Protein 4PDY (pdb70)

Nearest PDB structures (foldseek):
  4pdy-assembly1_A  TM=1.003E+00  e=3.390E-55  Alicyclobacillus acidocaldarius subsp. acidocaldarius DSM 446
  2q83-assembly1_A  TM=7.980E-01  e=4.308E-14  Bacillus subtilis
  2q83-assembly2_B  TM=8.004E-01  e=3.042E-14  Bacillus subtilis
  3i0q-assembly1_A  TM=6.925E-01  e=1.887E-09  Legionella pneumophila serogroup 1
  3i0o-assembly1_A  TM=6.749E-01  e=1.039E-09  Legionella pneumophila serogroup 1

CATH classification: 3.30.200.20 (+1 more: 3.90.1200.10)

Structure (mmCIF, N/CA/C/O backbone):
data_4PDY
#
_entry.id   4PDY
#
_cell.length_a   37.522
_cell.length_b   51.955
_cell.length_c   145.851
_cell.angle_alpha   90.000
_cell.angle_beta   90.000
_cell.angle_gamma   90.000
#
_symmetry.space_group_name_H-M   'P 21 21 21'
#
loop_
_entity.id
_entity.type
_entity.pdbx_description
1 polymer 'Aminoglycoside phosphotransferase'
2 non-polymer HISTIDINE
3 non-polymer 'THIOCYANATE ION'
4 water water
#
loop_
_atom_site.group_PDB
_atom_site.id
_atom_site.type_symbol
_atom_site.label_atom_id
_atom_site.label_alt_id
_atom_site.label_comp_id
_atom_site.label_asym_id
_atom_site.label_entity_id
_atom_site.label_seq_id
_atom_site.pdbx_PDB_ins_code
_atom_site.Cartn_x
_atom_site.Cartn_y
_atom_site.Cartn_z
_atom_site.occupancy
_atom_site.B_iso_or_equiv
_atom_site.auth_seq_id
_atom_site.auth_comp_id
_atom_site.auth_asym_id
_atom_site.auth_atom_id
_atom_site.pdbx_PDB_model_num
ATOM 1 N N . ARG A 1 13 ? -18.136 12.396 -3.997 1.00 46.61 13 ARG A N 1
ATOM 2 C CA . ARG A 1 13 ? -17.546 12.041 -2.674 1.00 40.26 13 ARG A CA 1
ATOM 3 C C . ARG A 1 13 ? -16.259 11.228 -2.865 1.00 34.25 13 ARG A C 1
ATOM 4 O O . ARG A 1 13 ? -16.284 10.121 -3.425 1.00 37.89 13 ARG A O 1
ATOM 6 N N . LEU A 1 14 ? -15.138 11.797 -2.426 1.00 31.38 14 LEU A N 1
ATOM 7 C CA . LEU A 1 14 ? -13.824 11.138 -2.502 1.00 37.70 14 LEU A CA 1
ATOM 8 C C . LEU A 1 14 ? -13.263 10.751 -1.123 1.00 36.83 14 LEU A C 1
ATOM 9 O O . LEU A 1 14 ? -12.282 9.997 -1.040 1.00 32.70 14 LEU A O 1
ATOM 14 N N . GLY A 1 15 ? -13.864 11.277 -0.051 1.00 34.35 15 GLY A N 1
ATOM 15 C CA . GLY A 1 15 ? -13.455 10.932 1.311 1.00 30.42 15 GLY A CA 1
ATOM 16 C C . GLY A 1 15 ? -11.993 11.221 1.582 1.00 29.90 15 GLY A C 1
ATOM 17 O O . GLY A 1 15 ? -11.493 12.297 1.246 1.00 29.17 15 GLY A O 1
ATOM 18 N N . SER A 1 16 ? -11.300 10.249 2.165 1.00 32.84 16 SER A N 1
ATOM 19 C CA . SER A 1 16 ? -9.881 10.392 2.496 1.00 37.06 16 SER A CA 1
ATOM 20 C C . SER A 1 16 ? -8.955 10.397 1.255 1.00 35.51 16 SER A C 1
ATOM 21 O O . SER A 1 16 ? -7.752 10.630 1.397 1.00 32.99 16 SER A O 1
ATOM 24 N N . ARG A 1 17 ? -9.514 10.142 0.059 1.00 31.97 17 ARG A N 1
ATOM 25 C CA . ARG A 1 17 ? -8.787 10.294 -1.224 1.00 32.28 17 ARG A CA 1
ATOM 26 C C . ARG A 1 17 ? -9.035 11.660 -1.886 1.00 36.11 17 ARG A C 1
ATOM 27 O O . ARG A 1 17 ? -8.944 11.778 -3.123 1.00 33.91 17 ARG A O 1
ATOM 35 N N . SER A 1 18 ? -9.344 12.667 -1.062 1.00 37.05 18 SER A N 1
ATOM 36 C CA . SER A 1 18 ? -9.477 14.055 -1.495 1.00 37.37 18 SER A CA 1
ATOM 37 C C . SER A 1 18 ? -8.117 14.730 -1.497 1.00 44.04 18 SER A C 1
ATOM 38 O O . SER A 1 18 ? -7.414 14.755 -0.483 1.00 51.30 18 SER A O 1
ATOM 41 N N . GLN A 1 19 ? -7.767 15.294 -2.642 1.00 43.19 19 GLN A N 1
ATOM 42 C CA . GLN A 1 19 ? -6.538 16.072 -2.785 1.00 48.40 19 GLN A CA 1
ATOM 43 C C . GLN A 1 19 ? -6.535 17.367 -1.955 1.00 39.51 19 GLN A C 1
ATOM 44 O O . GLN A 1 19 ? -7.586 17.905 -1.611 1.00 33.64 19 GLN A O 1
ATOM 50 N N . ALA A 1 20 ? -5.329 17.837 -1.633 1.00 41.09 20 ALA A N 1
ATOM 51 C CA . ALA A 1 20 ? -5.124 19.105 -0.948 1.00 35.61 20 ALA A CA 1
ATOM 52 C C . ALA A 1 20 ? -5.814 20.209 -1.743 1.00 27.67 20 ALA A C 1
ATOM 53 O O . ALA A 1 20 ? -5.614 20.325 -2.937 1.00 32.59 20 ALA A O 1
ATOM 55 N N . PRO A 1 21 ? -6.668 20.995 -1.089 1.00 23.21 21 PRO A N 1
ATOM 56 C CA . PRO A 1 21 ? -7.291 22.086 -1.840 1.00 23.06 21 PRO A CA 1
ATOM 57 C C . PRO A 1 21 ? -6.251 23.151 -2.300 1.00 19.62 21 PRO A C 1
ATOM 58 O O . PRO A 1 21 ? -5.360 23.513 -1.547 1.00 19.63 21 PRO A O 1
ATOM 62 N N . LEU A 1 22 ? -6.328 23.600 -3.548 1.00 20.18 22 LEU A N 1
ATOM 63 C CA . LEU A 1 22 ? -5.459 24.679 -4.006 1.00 20.08 22 LEU A CA 1
ATOM 64 C C . LEU A 1 22 ? -5.762 25.932 -3.199 1.00 16.99 22 LEU A C 1
ATOM 65 O O . LEU A 1 22 ? -6.913 26.185 -2.812 1.00 19.45 22 LEU A O 1
ATOM 70 N N . ILE A 1 23 ? -4.727 26.705 -2.926 1.00 14.87 23 ILE A N 1
ATOM 71 C CA . ILE A 1 23 ? -4.905 28.005 -2.305 1.00 15.28 23 ILE A CA 1
ATOM 72 C C . ILE A 1 23 ? -5.749 28.878 -3.244 1.00 14.42 23 ILE A C 1
ATOM 73 O O . ILE A 1 23 ? -5.517 28.871 -4.455 1.00 15.38 23 ILE A O 1
ATOM 78 N N . PRO A 1 24 ? -6.707 29.648 -2.703 1.00 14.85 24 PRO A N 1
ATOM 79 C CA . PRO A 1 24 ? -7.483 30.505 -3.599 1.00 14.59 24 PRO A CA 1
ATOM 80 C C . PRO A 1 24 ? -6.592 31.504 -4.351 1.00 13.68 24 PRO A C 1
ATOM 81 O O . PRO A 1 24 ? -5.668 32.059 -3.780 1.00 13.40 24 PRO A O 1
ATOM 85 N N . GLN A 1 25 ? -6.875 31.726 -5.631 1.00 14.22 25 GLN A N 1
ATOM 86 C CA . GLN A 1 25 ? -6.115 32.688 -6.428 1.00 13.09 25 GLN A CA 1
ATOM 87 C C . GLN A 1 25 ? -6.076 34.061 -5.800 1.00 11.79 25 GLN A C 1
ATOM 88 O O . GLN A 1 25 ? -5.072 34.767 -5.916 1.00 11.95 25 GLN A O 1
ATOM 94 N N . ALA A 1 26 ? -7.151 34.472 -5.125 1.00 13.05 26 ALA A N 1
ATOM 95 C CA . ALA A 1 26 ? -7.170 35.810 -4.532 1.00 13.15 26 ALA A CA 1
ATOM 96 C C . ALA A 1 26 ? -6.040 35.976 -3.502 1.00 11.74 26 ALA A C 1
ATOM 97 O O . ALA A 1 26 ? -5.529 37.072 -3.318 1.00 12.00 26 ALA A O 1
ATOM 99 N N . VAL A 1 27 ? -5.670 34.886 -2.841 1.00 9.93 27 VAL A N 1
ATOM 100 C CA . VAL A 1 27 ? -4.573 34.955 -1.861 1.00 10.57 27 VAL A CA 1
ATOM 101 C C . VAL A 1 27 ? -3.248 35.181 -2.606 1.00 10.70 27 VAL A C 1
ATOM 102 O O . VAL A 1 27 ? -2.440 36.037 -2.240 1.00 10.26 27 VAL A O 1
ATOM 106 N N . VAL A 1 28 ? -3.026 34.413 -3.680 1.00 10.24 28 VAL A N 1
ATOM 107 C CA . VAL A 1 28 ? -1.800 34.524 -4.450 1.00 10.34 28 VAL A CA 1
ATOM 108 C C . VAL A 1 28 ? -1.628 35.959 -4.954 1.00 10.25 28 VAL A C 1
ATOM 109 O O . VAL A 1 28 ? -0.528 36.530 -4.928 1.00 10.86 28 VAL A O 1
ATOM 113 N N . SER A 1 29 ? -2.739 36.544 -5.419 1.00 9.71 29 SER A N 1
ATOM 114 C CA . SER A 1 29 ? -2.718 37.878 -5.980 1.00 11.24 29 SER A CA 1
ATOM 115 C C . SER A 1 29 ? -2.467 39.038 -5.015 1.00 11.21 29 SER A C 1
ATOM 116 O O . SER A 1 29 ? -2.281 40.168 -5.430 1.00 11.38 29 SER A O 1
ATOM 119 N N . LYS A 1 30 ? -2.427 38.747 -3.708 1.00 10.52 30 LYS A N 1
ATOM 120 C CA . LYS A 1 30 ? -2.019 39.767 -2.735 1.00 11.60 30 LYS A CA 1
ATOM 121 C C . LYS A 1 30 ? -0.511 39.994 -2.735 1.00 8.70 30 LYS A C 1
ATOM 122 O O . LYS A 1 30 ? -0.050 41.037 -2.288 1.00 10.88 30 LYS A O 1
ATOM 128 N N . TYR A 1 31 ? 0.246 39.036 -3.270 1.00 9.05 31 TYR A N 1
ATOM 129 C CA . TYR A 1 31 ? 1.693 39.149 -3.349 1.00 9.86 31 TYR A CA 1
ATOM 130 C C . TYR A 1 31 ? 2.079 39.785 -4.687 1.00 9.81 31 TYR A C 1
ATOM 131 O O . TYR A 1 31 ? 1.229 39.968 -5.577 1.00 11.29 31 TYR A O 1
ATOM 140 N N . ASP A 1 32 ? 3.355 40.124 -4.818 1.00 10.21 32 ASP A N 1
ATOM 141 C CA . ASP A 1 32 ? 3.903 40.634 -6.080 1.00 10.36 32 ASP A CA 1
ATOM 142 C C . ASP A 1 32 ? 4.892 39.670 -6.757 1.00 10.58 32 ASP A C 1
ATOM 143 O O . ASP A 1 32 ? 5.958 40.063 -7.239 1.00 15.82 32 ASP A O 1
ATOM 148 N N . LEU A 1 33 ? 4.528 38.410 -6.840 1.00 11.43 33 LEU A N 1
ATOM 149 C CA . LEU A 1 33 ? 5.463 37.373 -7.248 1.00 11.08 33 LEU A CA 1
ATOM 150 C C . LEU A 1 33 ? 5.290 36.862 -8.685 1.00 11.28 33 LEU A C 1
ATOM 151 O O . LEU A 1 33 ? 6.043 35.988 -9.136 1.00 11.64 33 LEU A O 1
ATOM 156 N N . ALA A 1 34 ? 4.280 37.368 -9.372 1.00 11.69 34 ALA A N 1
ATOM 157 C CA . ALA A 1 34 ? 4.087 37.035 -10.781 1.00 11.24 34 ALA A CA 1
ATOM 158 C C . ALA A 1 34 ? 4.056 35.529 -11.006 1.00 11.06 34 ALA A C 1
ATOM 159 O O . ALA A 1 34 ? 4.745 34.977 -11.869 1.00 13.22 34 ALA A O 1
ATOM 161 N N . ILE A 1 35 ? 3.232 34.857 -10.218 1.00 10.42 35 ILE A N 1
ATOM 162 C CA . ILE A 1 35 ? 3.167 33.404 -10.227 1.00 10.49 35 ILE A CA 1
ATOM 163 C C . ILE A 1 35 ? 2.449 32.892 -11.479 1.00 12.90 35 ILE A C 1
ATOM 164 O O . ILE A 1 35 ? 1.401 33.401 -11.827 1.00 14.24 35 ILE A O 1
ATOM 169 N N . GLN A 1 36 ? 3.060 31.885 -12.110 1.00 12.64 36 GLN A N 1
ATOM 170 C CA . GLN A 1 36 ? 2.568 31.236 -13.329 1.00 14.51 36 GLN A CA 1
ATOM 171 C C . GLN A 1 36 ? 2.011 29.827 -13.059 1.00 14.79 36 GLN A C 1
ATOM 172 O O . GLN A 1 36 ? 1.085 29.395 -13.743 1.00 16.94 36 GLN A O 1
ATOM 178 N N . GLN A 1 37 ? 2.603 29.096 -12.111 1.00 14.92 37 GLN A N 1
ATOM 179 C CA . GLN A 1 37 ? 2.258 27.695 -11.851 1.00 14.50 37 GLN A CA 1
ATOM 180 C C . GLN A 1 37 ? 2.173 27.465 -10.325 1.00 12.73 37 GLN A C 1
ATOM 181 O O . GLN A 1 37 ? 2.985 27.992 -9.570 1.00 13.66 37 GLN A O 1
ATOM 187 N N . ARG A 1 38 ? 1.222 26.635 -9.908 1.00 14.50 38 ARG A N 1
ATOM 188 C CA . ARG A 1 38 ? 1.056 26.260 -8.488 1.00 14.26 38 ARG A CA 1
ATOM 189 C C . ARG A 1 38 ? 0.676 24.804 -8.368 1.00 15.12 38 ARG A C 1
ATOM 190 O O . ARG A 1 38 ? -0.152 24.315 -9.141 1.00 18.80 38 ARG A O 1
ATOM 198 N N . HIS A 1 39 ? 1.269 24.107 -7.408 1.00 14.78 39 HIS A N 1
ATOM 199 C CA . HIS A 1 39 ? 0.851 22.742 -7.133 1.00 14.89 39 HIS A CA 1
ATOM 200 C C . HIS A 1 39 ? 1.168 22.402 -5.693 1.00 14.67 39 HIS A C 1
ATOM 201 O O . HIS A 1 39 ? 2.094 22.943 -5.126 1.00 14.84 39 HIS A O 1
ATOM 208 N N . ALA A 1 40 ? 0.369 21.518 -5.113 1.00 16.84 40 ALA A N 1
ATOM 209 C CA . ALA A 1 40 ? 0.603 21.051 -3.769 1.00 18.23 40 ALA A CA 1
ATOM 210 C C . ALA A 1 40 ? 1.858 20.204 -3.777 1.00 17.58 40 ALA A C 1
ATOM 211 O O . ALA A 1 40 ? 2.163 19.513 -4.753 1.00 16.96 40 ALA A O 1
ATOM 213 N N . ASP A 1 41 ? 2.589 20.259 -2.680 1.00 17.74 41 ASP A N 1
ATOM 214 C CA . ASP A 1 41 ? 3.718 19.390 -2.473 1.00 19.12 41 ASP A CA 1
ATOM 215 C C . ASP A 1 41 ? 3.814 19.162 -0.969 1.00 20.09 41 ASP A C 1
ATOM 216 O O . ASP A 1 41 ? 4.322 19.993 -0.225 1.00 20.93 41 ASP A O 1
ATOM 221 N N . GLY A 1 42 ? 3.299 18.028 -0.524 1.00 20.24 42 GLY A N 1
ATOM 222 C CA . GLY A 1 42 ? 3.265 17.742 0.905 1.00 23.71 42 GLY A CA 1
ATOM 223 C C . GLY A 1 42 ? 2.295 18.697 1.552 1.00 24.16 42 GLY A C 1
ATOM 224 O O . GLY A 1 42 ? 1.194 18.893 1.051 1.00 29.60 42 GLY A O 1
ATOM 225 N N . ASN A 1 43 ? 2.708 19.313 2.655 1.00 26.01 43 ASN A N 1
ATOM 226 C CA . ASN A 1 43 ? 1.814 20.230 3.375 1.00 25.85 43 ASN A CA 1
ATOM 227 C C . ASN A 1 43 ? 2.024 21.699 3.014 1.00 21.52 43 ASN A C 1
ATOM 228 O O . ASN A 1 43 ? 1.523 22.583 3.705 1.00 24.65 43 ASN A O 1
ATOM 233 N N . ILE A 1 44 ? 2.752 21.953 1.927 1.00 21.03 44 ILE A N 1
ATOM 234 C CA . ILE A 1 44 ? 2.830 23.294 1.365 1.00 17.56 44 ILE A CA 1
ATOM 235 C C . ILE A 1 44 ? 2.399 23.277 -0.089 1.00 15.31 44 ILE A C 1
ATOM 236 O O . ILE A 1 44 ? 2.173 22.217 -0.679 1.00 19.35 44 ILE A O 1
ATOM 241 N N . GLU A 1 45 ? 2.208 24.468 -0.609 1.00 13.29 45 GLU A N 1
ATOM 242 C CA . GLU A 1 45 ? 1.971 24.659 -2.025 1.00 12.84 45 GLU A CA 1
ATOM 243 C C . GLU A 1 45 ? 3.172 25.358 -2.627 1.00 12.24 45 GLU A C 1
ATOM 244 O O . GLU A 1 45 ? 3.677 26.330 -2.093 1.00 13.23 45 GLU A O 1
ATOM 250 N N . VAL A 1 46 ? 3.638 24.842 -3.759 1.00 11.58 46 VAL A N 1
ATOM 251 C CA . VAL A 1 46 ? 4.766 25.429 -4.464 1.00 11.11 46 VAL A CA 1
ATOM 252 C C . VAL A 1 46 ? 4.238 26.416 -5.495 1.00 9.04 46 VAL A C 1
ATOM 253 O O . VAL A 1 46 ? 3.371 26.063 -6.290 1.00 12.49 46 VAL A O 1
ATOM 257 N N . TRP A 1 47 ? 4.737 27.637 -5.458 1.00 9.88 47 TRP A N 1
ATOM 258 C CA . TRP A 1 47 ? 4.420 28.680 -6.425 1.00 9.91 47 TRP A CA 1
ATOM 259 C C . TRP A 1 47 ? 5.666 28.977 -7.265 1.00 10.27 47 TRP A C 1
ATOM 260 O O . TRP A 1 47 ? 6.739 29.162 -6.709 1.00 10.49 47 TRP A O 1
ATOM 271 N N . THR A 1 48 ? 5.517 29.041 -8.591 1.00 11.11 48 THR A N 1
ATOM 272 C CA . THR A 1 48 ? 6.642 29.215 -9.475 1.00 10.87 48 THR A CA 1
ATOM 273 C C . THR A 1 48 ? 6.387 30.390 -10.421 1.00 9.57 48 THR A C 1
ATOM 274 O O . THR A 1 48 ? 5.280 30.502 -10.960 1.00 11.12 48 THR A O 1
ATOM 278 N N . ASP A 1 49 ? 7.381 31.259 -10.591 1.00 10.68 49 ASP A N 1
ATOM 279 C CA . ASP A 1 49 ? 7.289 32.398 -11.519 1.00 11.77 49 ASP A CA 1
ATOM 280 C C . ASP A 1 49 ? 7.793 31.992 -12.909 1.00 13.17 49 ASP A C 1
ATOM 281 O O . ASP A 1 49 ? 8.127 30.830 -13.130 1.00 11.75 49 ASP A O 1
ATOM 286 N N . SER A 1 50 ? 7.844 32.948 -13.823 1.00 15.33 50 SER A N 1
ATOM 287 C CA . SER A 1 50 ? 8.222 32.639 -15.204 1.00 15.94 50 SER A CA 1
ATOM 288 C C . SER A 1 50 ? 9.677 32.223 -15.392 1.00 15.34 50 SER A C 1
ATOM 289 O O . SER A 1 50 ? 10.050 31.671 -16.444 1.00 21.16 50 SER A O 1
ATOM 292 N N . LYS A 1 51 ? 10.515 32.513 -14.408 1.00 14.28 51 LYS A N 1
ATOM 293 C CA . LYS A 1 51 ? 11.915 32.114 -14.429 1.00 16.04 51 LYS A CA 1
ATOM 294 C C . LYS A 1 51 ? 12.134 30.789 -13.690 1.00 12.03 51 LYS A C 1
ATOM 295 O O . LYS A 1 51 ? 13.246 30.293 -13.625 1.00 13.46 51 LYS A O 1
ATOM 301 N N . GLY A 1 52 ? 11.070 30.225 -13.126 1.00 11.69 52 GLY A N 1
ATOM 302 C CA . GLY A 1 52 ? 11.186 28.995 -12.365 1.00 13.02 52 GLY A CA 1
ATOM 303 C C . GLY A 1 52 ? 11.581 29.202 -10.915 1.00 12.55 52 GLY A C 1
ATOM 304 O O . GLY A 1 52 ? 11.856 28.233 -10.243 1.00 12.86 52 GLY A O 1
ATOM 305 N N . ARG A 1 53 ? 11.644 30.450 -10.462 1.00 11.18 53 ARG A N 1
ATOM 306 C CA . ARG A 1 53 ? 11.898 30.694 -9.044 1.00 10.57 53 ARG A CA 1
ATOM 307 C C . ARG A 1 53 ? 10.706 30.223 -8.254 1.00 11.47 53 ARG A C 1
ATOM 308 O O . ARG A 1 53 ? 9.569 30.501 -8.628 1.00 10.69 53 ARG A O 1
ATOM 316 N N A ARG A 1 54 ? 10.987 29.508 -7.159 0.50 11.97 54 ARG A N 1
ATOM 317 N N B ARG A 1 54 ? 10.968 29.535 -7.148 0.50 11.90 54 ARG A N 1
ATOM 318 C CA A ARG A 1 54 ? 9.976 28.837 -6.350 0.50 10.29 54 ARG A CA 1
ATOM 319 C CA B ARG A 1 54 ? 9.908 28.947 -6.364 0.50 10.12 54 ARG A CA 1
ATOM 320 C C A ARG A 1 54 ? 9.751 29.552 -5.006 0.50 9.86 54 ARG A C 1
ATOM 321 C C B ARG A 1 54 ? 9.736 29.600 -5.010 0.50 9.82 54 ARG A C 1
ATOM 322 O O A ARG A 1 54 ? 10.676 30.136 -4.445 0.50 10.21 54 ARG A O 1
ATOM 323 O O B ARG A 1 54 ? 10.669 30.165 -4.441 0.50 10.33 54 ARG A O 1
ATOM 338 N N . TYR A 1 55 ? 8.514 29.478 -4.531 1.00 9.03 55 TYR A N 1
ATOM 339 C CA . TYR A 1 55 ? 8.113 29.933 -3.208 1.00 8.71 55 TYR A CA 1
ATOM 340 C C . TYR A 1 55 ? 7.268 28.833 -2.589 1.00 10.96 55 TYR A C 1
ATOM 341 O O . TYR A 1 55 ? 6.553 28.130 -3.292 1.00 11.54 55 TYR A O 1
ATOM 350 N N . ALA A 1 56 ? 7.370 28.708 -1.256 1.00 10.40 56 ALA A N 1
ATOM 351 C CA . ALA A 1 56 ? 6.559 27.778 -0.485 1.00 10.53 56 ALA A CA 1
ATOM 352 C C . ALA A 1 56 ? 5.430 28.555 0.191 1.00 10.49 56 ALA A C 1
ATOM 353 O O . ALA A 1 56 ? 5.711 29.457 0.993 1.00 10.79 56 ALA A O 1
ATOM 355 N N . ALA A 1 57 ? 4.188 28.208 -0.102 1.00 9.36 57 ALA A N 1
ATOM 356 C CA . ALA A 1 57 ? 3.030 28.855 0.500 1.00 10.27 57 ALA A CA 1
ATOM 357 C C . ALA A 1 57 ? 2.367 27.864 1.454 1.00 9.98 57 ALA A C 1
ATOM 358 O O . ALA A 1 57 ? 2.114 26.721 1.108 1.00 13.26 57 ALA A O 1
ATOM 360 N N . LYS A 1 58 ? 2.122 28.324 2.674 1.00 10.31 58 LYS A N 1
ATOM 361 C CA . LYS A 1 58 ? 1.559 27.492 3.718 1.00 10.35 58 LYS A CA 1
ATOM 362 C C . LYS A 1 58 ? 0.171 27.993 4.111 1.00 9.64 58 LYS A C 1
ATOM 363 O O . LYS A 1 58 ? 0.012 29.176 4.426 1.00 10.61 58 LYS A O 1
ATOM 369 N N . ARG A 1 59 ? -0.796 27.084 4.063 1.00 10.64 59 ARG A N 1
ATOM 370 C CA . ARG A 1 59 ? -2.100 27.279 4.644 1.00 10.71 59 ARG A CA 1
ATOM 371 C C . ARG A 1 59 ? -2.003 26.812 6.099 1.00 13.00 59 ARG A C 1
ATOM 372 O O . ARG A 1 59 ? -1.673 25.644 6.371 1.00 13.65 59 ARG A O 1
ATOM 380 N N A SER A 1 60 ? -2.274 27.727 7.021 0.50 12.31 60 SER A N 1
ATOM 381 N N B SER A 1 60 ? -2.276 27.713 7.029 0.50 13.14 60 SER A N 1
ATOM 382 C CA A SER A 1 60 ? -2.141 27.452 8.444 0.50 12.35 60 SER A CA 1
ATOM 383 C CA B SER A 1 60 ? -2.184 27.368 8.435 0.50 14.19 60 SER A CA 1
ATOM 384 C C A SER A 1 60 ? -3.428 27.825 9.176 0.50 11.32 60 SER A C 1
ATOM 385 C C B SER A 1 60 ? -3.397 27.864 9.202 0.50 12.09 60 SER A C 1
ATOM 386 O O A SER A 1 60 ? -4.269 28.560 8.655 0.50 12.16 60 SER A O 1
ATOM 387 O O B SER A 1 60 ? -4.134 28.746 8.756 0.50 12.05 60 SER A O 1
ATOM 392 N N . SER A 1 61 ? -3.591 27.285 10.380 1.00 12.20 61 SER A N 1
ATOM 393 C CA . SER A 1 61 ? -4.647 27.714 11.274 1.00 13.21 61 SER A CA 1
ATOM 394 C C . SER A 1 61 ? -4.106 28.559 12.430 1.00 12.88 61 SER A C 1
ATOM 395 O O . SER A 1 61 ? -4.871 28.918 13.316 1.00 15.65 61 SER A O 1
ATOM 398 N N . ILE A 1 62 ? -2.836 28.953 12.392 1.00 11.43 62 ILE A N 1
ATOM 399 C CA . ILE A 1 62 ? -2.324 29.831 13.447 1.00 11.57 62 ILE A CA 1
ATOM 400 C C . ILE A 1 62 ? -3.011 31.182 13.397 1.00 12.54 62 ILE A C 1
ATOM 401 O O . ILE A 1 62 ? -3.438 31.663 12.346 1.00 13.34 62 ILE A O 1
ATOM 406 N N . ALA A 1 63 ? -3.164 31.797 14.559 1.00 12.45 63 ALA A N 1
ATOM 407 C CA . ALA A 1 63 ? -3.720 33.133 14.634 1.00 12.36 63 ALA A CA 1
ATOM 408 C C . ALA A 1 63 ? -2.791 34.162 13.998 1.00 12.01 63 ALA A C 1
ATOM 409 O O . ALA A 1 63 ? -1.562 34.023 14.063 1.00 12.96 63 ALA A O 1
ATOM 411 N N . PRO A 1 64 ? -3.359 35.235 13.418 1.00 13.83 64 PRO A N 1
ATOM 412 C CA . PRO A 1 64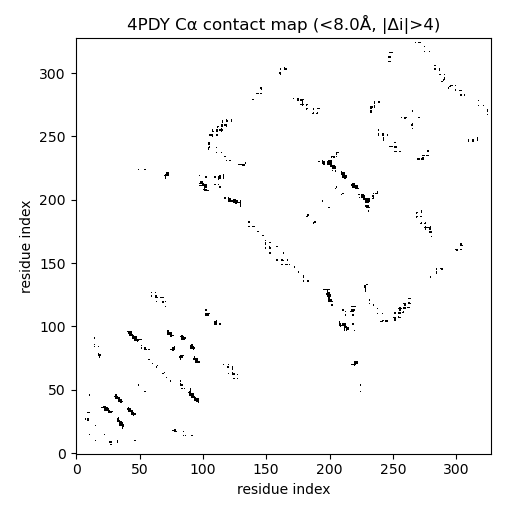 ? -2.493 36.273 12.864 1.00 15.83 64 PRO A CA 1
ATOM 413 C C . PRO A 1 64 ? -1.499 36.835 13.872 1.00 14.17 64 PRO A C 1
ATOM 414 O O . PRO A 1 64 ? -0.351 37.067 13.514 1.00 13.72 64 PRO A O 1
ATOM 418 N N . ALA A 1 65 ? -1.936 37.039 15.114 1.00 14.80 65 ALA A N 1
ATOM 419 C CA . ALA A 1 65 ? -1.032 37.551 16.154 1.00 14.68 65 ALA A CA 1
ATOM 420 C C . ALA A 1 65 ? 0.167 36.610 16.373 1.00 13.15 65 ALA A C 1
ATOM 421 O O . ALA A 1 65 ? 1.287 37.059 16.610 1.00 14.18 65 ALA A O 1
ATOM 423 N N . HIS A 1 66 ? -0.096 35.313 16.286 1.00 11.44 66 HIS A N 1
ATOM 424 C CA . HIS A 1 66 ? 0.930 34.295 16.425 1.00 12.05 66 HIS A CA 1
ATOM 425 C C . HIS A 1 66 ? 1.889 34.363 15.238 1.00 12.37 66 HIS A C 1
ATOM 426 O O . HIS A 1 66 ? 3.101 34.335 15.382 1.00 10.81 66 HIS A O 1
ATOM 433 N N . CYS A 1 67 ? 1.326 34.515 14.044 1.00 12.48 67 CYS A N 1
ATOM 434 C CA . CYS A 1 67 ? 2.190 34.654 12.864 1.00 13.13 67 CYS A CA 1
ATOM 435 C C . CYS A 1 67 ? 3.137 35.858 13.008 1.00 12.75 67 CYS A C 1
ATOM 436 O O . CYS A 1 67 ? 4.318 35.772 12.681 1.00 12.28 67 CYS A O 1
ATOM 439 N N . ARG A 1 68 ? 2.615 36.968 13.514 1.00 12.22 68 ARG A N 1
ATOM 440 C CA . ARG A 1 68 ? 3.434 38.149 13.729 1.00 12.32 68 ARG A CA 1
ATOM 441 C C . ARG A 1 68 ? 4.590 37.938 14.707 1.00 12.13 68 ARG A C 1
ATOM 442 O O . ARG A 1 68 ? 5.727 38.313 14.393 1.00 12.32 68 ARG A O 1
ATOM 450 N N . ILE A 1 69 ? 4.320 37.355 15.887 1.00 12.06 69 ILE A N 1
ATOM 451 C CA . ILE A 1 69 ? 5.424 37.106 16.814 1.00 12.36 69 ILE A CA 1
ATOM 452 C C . ILE A 1 69 ? 6.428 36.094 16.249 1.00 11.87 69 ILE A C 1
ATOM 453 O O . ILE A 1 69 ? 7.634 36.195 16.509 1.00 11.99 69 ILE A O 1
ATOM 466 N N A VAL A 1 71 ? 7.289 35.702 13.072 0.50 11.79 71 VAL A N 1
ATOM 467 N N B VAL A 1 71 ? 7.304 35.709 13.093 0.50 11.62 71 VAL A N 1
ATOM 468 C CA A VAL A 1 71 ? 8.158 36.487 12.184 0.50 13.39 71 VAL A CA 1
ATOM 469 C CA B VAL A 1 71 ? 8.197 36.403 12.189 0.50 12.73 71 VAL A CA 1
ATOM 470 C C A VAL A 1 71 ? 9.131 37.352 12.980 0.50 13.17 71 VAL A C 1
ATOM 471 C C B VAL A 1 71 ? 9.116 37.400 12.936 0.50 12.92 71 VAL A C 1
ATOM 472 O O A VAL A 1 71 ? 10.329 37.363 12.715 0.50 12.53 71 VAL A O 1
ATOM 473 O O B VAL A 1 71 ? 10.284 37.545 12.594 0.50 12.20 71 VAL A O 1
ATOM 480 N N . GLN A 1 72 ? 8.620 38.048 13.993 1.00 12.62 72 GLN A N 1
ATOM 481 C CA . GLN A 1 72 ? 9.497 38.884 14.832 1.00 12.22 72 GLN A CA 1
ATOM 482 C C . GLN A 1 72 ? 10.592 38.102 15.541 1.00 11.11 72 GLN A C 1
ATOM 483 O O . GLN A 1 72 ? 11.709 38.592 15.684 1.00 12.23 72 GLN A O 1
ATOM 489 N N . CYS A 1 73 ? 10.259 36.896 15.993 1.00 10.13 73 CYS A N 1
ATOM 490 C CA . CYS A 1 73 ? 11.236 36.010 16.586 1.00 10.42 73 CYS A CA 1
ATOM 491 C C . CYS A 1 73 ? 12.362 35.702 15.620 1.00 11.60 73 CYS A C 1
ATOM 492 O O . CYS A 1 73 ? 13.537 35.791 15.974 1.00 11.19 73 CYS A O 1
ATOM 495 N N . LEU A 1 74 ? 11.998 35.315 14.400 1.00 10.96 74 LEU A N 1
ATOM 496 C CA . LEU A 1 74 ? 13.018 35.024 13.404 1.00 11.38 74 LEU A CA 1
ATOM 497 C C . LEU A 1 74 ? 13.821 36.248 13.025 1.00 11.45 74 LEU A C 1
ATOM 498 O O . LEU A 1 74 ? 15.040 36.143 12.825 1.00 13.92 74 LEU A O 1
ATOM 503 N N A ARG A 1 75 ? 13.198 37.413 12.921 0.50 11.61 75 ARG A N 1
ATOM 504 N N B ARG A 1 75 ? 13.148 37.396 12.917 0.50 11.66 75 ARG A N 1
ATOM 505 C CA A ARG A 1 75 ? 13.989 38.594 12.607 0.50 13.15 75 ARG A CA 1
ATOM 506 C CA B ARG A 1 75 ? 13.829 38.657 12.628 0.50 13.80 75 ARG A CA 1
ATOM 507 C C A ARG A 1 75 ? 14.920 38.947 13.764 0.50 12.28 75 ARG A C 1
ATOM 508 C C B ARG A 1 75 ? 14.848 38.977 13.745 0.50 12.83 75 ARG A C 1
ATOM 509 O O A ARG A 1 75 ? 16.043 39.407 13.541 0.50 12.64 75 ARG A O 1
ATOM 510 O O B ARG A 1 75 ? 15.954 39.439 13.469 0.50 13.56 75 ARG A O 1
A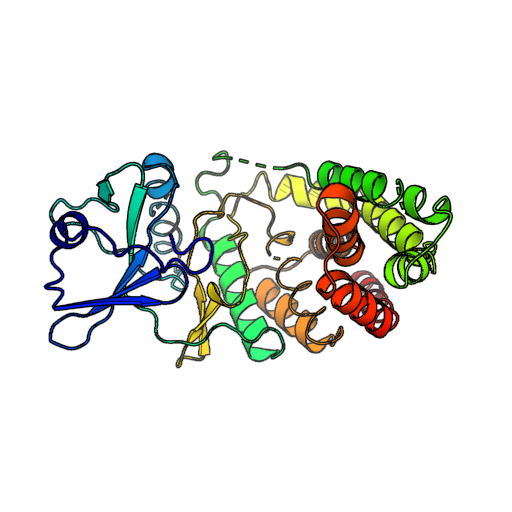TOM 525 N N . HIS A 1 76 ? 14.472 38.725 15.003 1.00 11.86 76 HIS A N 1
ATOM 526 C CA . HIS A 1 76 ? 15.378 38.914 16.136 1.00 12.22 76 HIS A CA 1
ATOM 527 C C . HIS A 1 76 ? 16.581 37.967 16.047 1.00 12.26 76 HIS A C 1
ATOM 528 O O . HIS A 1 76 ? 17.748 38.379 16.166 1.00 14.17 76 HIS A O 1
ATOM 535 N N . ALA A 1 77 ? 16.295 36.699 15.815 1.00 11.02 77 ALA A N 1
ATOM 536 C CA . ALA A 1 77 ? 17.352 35.713 15.663 1.00 12.58 77 ALA A CA 1
ATOM 537 C C . ALA A 1 77 ? 18.342 36.130 14.559 1.00 14.44 77 ALA A C 1
ATOM 538 O O . ALA A 1 77 ? 19.560 36.040 14.713 1.00 13.97 77 ALA A O 1
ATOM 540 N N . GLN A 1 78 ? 17.800 36.622 13.458 1.00 14.22 78 GLN A N 1
ATOM 541 C CA . GLN A 1 78 ? 18.638 37.067 12.364 1.00 14.94 78 GLN A CA 1
ATOM 542 C C . GLN A 1 78 ? 19.577 38.222 12.725 1.00 17.43 78 GLN A C 1
ATOM 543 O O . GLN A 1 78 ? 20.735 38.258 12.282 1.00 17.55 78 GLN A O 1
ATOM 549 N N A GLU A 1 79 ? 19.076 39.183 13.508 0.50 18.27 79 GLU A N 1
ATOM 550 N N B GLU A 1 79 ? 19.073 39.183 13.490 0.50 18.11 79 GLU A N 1
ATOM 551 C CA A GLU A 1 79 ? 19.913 40.296 13.991 0.50 20.74 79 GLU A CA 1
ATOM 552 C CA B GLU A 1 79 ? 19.912 40.275 13.971 0.50 20.21 79 GLU A CA 1
ATOM 553 C C A GLU A 1 79 ? 21.046 39.793 14.889 0.50 19.28 79 GLU A C 1
ATOM 554 C C B GLU A 1 79 ? 21.078 39.745 14.804 0.50 18.66 79 GLU A C 1
ATOM 555 O O A GLU A 1 79 ? 22.045 40.485 15.073 0.50 24.61 79 GLU A O 1
ATOM 556 O O B GLU A 1 79 ? 22.153 40.342 14.815 0.50 22.39 79 GLU A O 1
ATOM 567 N N . GLN A 1 80 ? 20.872 38.599 15.455 1.00 17.10 80 GLN A N 1
ATOM 568 C CA . GLN A 1 80 ? 21.913 37.920 16.225 1.00 19.80 80 GLN A CA 1
ATOM 569 C C . GLN A 1 80 ? 22.783 36.975 15.383 1.00 18.94 80 GLN A C 1
ATOM 570 O O . GLN A 1 80 ? 23.649 36.294 15.932 1.00 25.37 80 GLN A O 1
ATOM 576 N N . GLY A 1 81 ? 22.555 36.906 14.065 1.00 16.13 81 GLY A N 1
ATOM 577 C CA . GLY A 1 81 ? 23.401 36.104 13.185 1.00 16.18 81 GLY A CA 1
ATOM 578 C C . GLY A 1 81 ? 22.760 34.845 12.631 1.00 12.52 81 GLY A C 1
ATOM 579 O O . GLY A 1 81 ? 23.364 34.150 11.821 1.00 16.35 81 GLY A O 1
ATOM 580 N N . PHE A 1 82 ? 21.539 34.529 13.053 1.00 11.68 82 PHE A N 1
ATOM 581 C CA . PHE A 1 82 ? 20.913 33.278 12.641 1.00 11.41 82 PHE A CA 1
ATOM 582 C C . PHE A 1 82 ? 20.522 33.329 11.154 1.00 11.06 82 PHE A C 1
ATOM 583 O O . PHE A 1 82 ? 19.868 34.266 10.717 1.00 11.37 82 PHE A O 1
ATOM 591 N N . THR A 1 83 ? 20.859 32.264 10.438 1.00 9.62 83 THR A N 1
ATOM 592 C CA . THR A 1 83 ? 20.610 32.181 8.995 1.00 10.42 83 THR A CA 1
ATOM 593 C C . THR A 1 83 ? 19.743 30.990 8.611 1.00 11.36 83 THR A C 1
ATOM 594 O O . THR A 1 83 ? 19.312 30.907 7.464 1.00 12.32 83 THR A O 1
ATOM 598 N N . LYS A 1 84 ? 19.445 30.095 9.544 1.00 12.14 84 LYS A N 1
ATOM 599 C CA . LYS A 1 84 ? 18.984 28.752 9.196 1.00 13.00 84 LYS A CA 1
ATOM 600 C C . LYS A 1 84 ? 17.474 28.634 9.146 1.00 12.36 84 LYS A C 1
ATOM 601 O O . LYS A 1 84 ? 16.881 27.754 9.781 1.00 12.43 84 LYS A O 1
ATOM 607 N N . PHE A 1 85 ? 16.859 29.510 8.353 1.00 11.26 85 PHE A N 1
ATOM 608 C CA . PHE A 1 85 ? 15.413 29.520 8.221 1.00 11.12 85 PHE A CA 1
ATOM 609 C C . PHE A 1 85 ? 15.010 30.043 6.845 1.00 11.11 85 PHE A C 1
ATOM 610 O O . PHE A 1 85 ? 15.703 30.872 6.257 1.00 10.21 85 PHE A O 1
ATOM 618 N N . ALA A 1 86 ? 13.863 29.575 6.396 1.00 11.87 86 ALA A N 1
ATOM 619 C CA . ALA A 1 86 ? 13.281 30.059 5.149 1.00 11.12 86 ALA A CA 1
ATOM 620 C C . ALA A 1 86 ? 12.730 31.460 5.365 1.00 11.29 86 ALA A C 1
ATOM 621 O O . ALA A 1 86 ? 12.034 31.748 6.322 1.00 13.28 86 ALA A O 1
ATOM 623 N N . ARG A 1 87 ? 13.047 32.353 4.454 1.00 9.82 87 ARG A N 1
ATOM 624 C CA . ARG A 1 87 ? 12.728 33.749 4.584 1.00 9.05 87 ARG A CA 1
ATOM 625 C C . ARG A 1 87 ? 11.320 34.090 4.138 1.00 9.75 87 ARG A C 1
ATOM 626 O O . ARG A 1 87 ? 10.906 33.746 3.014 1.00 11.17 87 ARG A O 1
ATOM 634 N N . PHE A 1 88 ? 10.596 34.828 4.966 1.00 10.65 88 PHE A N 1
ATOM 635 C CA . PHE A 1 88 ? 9.229 35.184 4.707 1.00 10.95 88 PHE A CA 1
ATOM 636 C C . PHE A 1 88 ? 9.143 36.268 3.640 1.00 10.22 88 PHE A C 1
ATOM 637 O O . PHE A 1 88 ? 9.948 37.184 3.595 1.00 11.78 88 PHE A O 1
ATOM 645 N N . VAL A 1 89 ? 8.141 36.133 2.782 1.00 11.21 89 VAL A N 1
ATOM 646 C CA . VAL A 1 89 ? 7.826 37.106 1.737 1.00 11.16 89 VAL A CA 1
ATOM 647 C C . VAL A 1 89 ? 6.579 37.847 2.179 1.00 9.88 89 VAL A C 1
ATOM 648 O O . VAL A 1 89 ? 5.613 37.234 2.627 1.00 12.75 89 VAL A O 1
ATOM 652 N N . THR A 1 90 ? 6.584 39.161 2.043 1.00 10.84 90 THR A N 1
ATOM 653 C CA . THR A 1 90 ? 5.444 39.965 2.441 1.00 10.75 90 THR A CA 1
ATOM 654 C C . THR A 1 90 ? 4.538 40.274 1.261 1.00 11.64 90 THR A C 1
ATOM 655 O O . THR A 1 90 ? 4.959 40.184 0.116 1.00 12.47 90 THR A O 1
ATOM 659 N N . THR A 1 91 ? 3.297 40.627 1.544 1.00 9.92 91 THR A N 1
ATOM 660 C CA . THR A 1 91 ? 2.334 40.971 0.527 1.00 10.78 91 THR A CA 1
ATOM 661 C C . THR A 1 91 ? 2.652 42.357 -0.058 1.00 12.03 91 THR A C 1
ATOM 662 O O . THR A 1 91 ? 3.558 43.066 0.394 1.00 13.99 91 THR A O 1
ATOM 666 N N . SER A 1 92 ? 1.861 42.748 -1.045 1.00 12.47 92 SER A N 1
ATOM 667 C CA . SER A 1 92 ? 2.003 44.065 -1.644 1.00 14.67 92 SER A CA 1
ATOM 668 C C . SER A 1 92 ? 1.742 45.201 -0.652 1.00 15.15 92 SER A C 1
ATOM 669 O O . SER A 1 92 ? 2.187 46.321 -0.869 1.00 20.84 92 SER A O 1
ATOM 672 N N . SER A 1 93 ? 0.998 44.910 0.419 1.00 16.21 93 SER A N 1
ATOM 673 C CA . SER A 1 93 ? 0.795 45.870 1.505 1.00 17.73 93 SER A CA 1
ATOM 674 C C . SER A 1 93 ? 1.769 45.705 2.685 1.00 19.21 93 SER A C 1
ATOM 675 O O . SER A 1 93 ? 1.551 46.292 3.751 1.00 22.75 93 SER A O 1
ATOM 678 N N A ASN A 1 94 ? 2.830 44.931 2.500 0.50 17.73 94 ASN A N 1
ATOM 679 N N B ASN A 1 94 ? 2.829 44.928 2.439 0.50 19.19 94 ASN A N 1
ATOM 680 C CA A ASN A 1 94 ? 3.844 44.720 3.540 0.50 15.55 94 ASN A CA 1
ATOM 681 C CA B ASN A 1 94 ? 3.876 44.555 3.406 0.50 19.61 94 ASN A CA 1
ATOM 682 C C A ASN A 1 94 ? 3.413 43.804 4.686 0.50 16.24 94 ASN A C 1
ATOM 683 C C B ASN A 1 94 ? 3.377 43.861 4.668 0.50 17.63 94 ASN A C 1
ATOM 684 O O A ASN A 1 94 ? 4.100 43.739 5.694 0.50 19.18 94 ASN A O 1
ATOM 685 O O B ASN A 1 94 ? 3.962 44.022 5.728 0.50 19.19 94 ASN A O 1
ATOM 694 N N . ALA A 1 95 ? 2.313 43.077 4.524 1.00 15.39 95 ALA A N 1
ATOM 695 C CA . ALA A 1 95 ? 1.837 42.186 5.585 1.00 15.45 95 ALA A CA 1
ATOM 696 C C . ALA A 1 95 ? 2.580 40.861 5.509 1.00 12.77 95 ALA A C 1
ATOM 697 O O . ALA A 1 95 ? 2.927 40.407 4.422 1.00 11.83 95 ALA A O 1
ATOM 699 N N . PRO A 1 96 ? 2.843 40.226 6.660 1.00 13.11 96 PRO A N 1
ATOM 700 C CA . PRO A 1 96 ? 3.561 38.941 6.639 1.00 12.65 96 PRO A CA 1
ATOM 701 C C . PRO A 1 96 ? 2.686 37.701 6.374 1.00 11.10 96 PRO A C 1
ATOM 702 O O . PRO A 1 96 ? 3.199 36.598 6.295 1.00 10.71 96 PRO A O 1
ATOM 706 N N . TYR A 1 97 ? 1.373 37.895 6.243 1.00 9.96 97 TYR A N 1
ATOM 707 C CA . TYR A 1 97 ? 0.434 36.810 5.980 1.00 9.74 97 TYR A CA 1
ATOM 708 C C . TYR A 1 97 ? -0.743 37.387 5.223 1.00 9.81 97 TYR A C 1
ATOM 709 O O . TYR A 1 97 ? -0.887 38.606 5.156 1.00 10.28 97 TYR A O 1
ATOM 718 N N . VAL A 1 98 ? -1.591 36.483 4.740 1.00 8.85 98 VAL A N 1
ATOM 719 C CA . VAL A 1 98 ? -2.915 36.813 4.234 1.00 9.97 98 VAL A CA 1
ATOM 720 C C . VAL A 1 98 ? -3.906 35.996 5.067 1.00 9.68 98 VAL A C 1
ATOM 721 O O . VAL A 1 98 ? -3.744 34.794 5.201 1.00 10.56 98 VAL A O 1
ATOM 725 N N . ARG A 1 99 ? -4.942 36.656 5.549 1.00 9.94 99 ARG A N 1
ATOM 726 C CA . ARG A 1 99 ? -6.004 35.983 6.281 1.00 11.43 99 ARG A CA 1
ATOM 727 C C . ARG A 1 99 ? -7.198 35.899 5.329 1.00 10.01 99 ARG A C 1
ATOM 728 O O . ARG A 1 99 ? -7.675 36.928 4.855 1.00 13.68 99 ARG A O 1
ATOM 736 N N . HIS A 1 100 ? -7.678 34.694 5.069 1.00 10.89 100 HIS A N 1
ATOM 737 C CA . HIS A 1 100 ? -8.810 34.516 4.145 1.00 10.93 100 HIS A CA 1
ATOM 738 C C . HIS A 1 100 ? -9.503 33.185 4.425 1.00 11.19 100 HIS A C 1
ATOM 739 O O . HIS A 1 100 ? -8.843 32.150 4.583 1.00 11.48 100 HIS A O 1
ATOM 746 N N . GLY A 1 101 ? -10.826 33.220 4.488 1.00 12.51 101 GLY A N 1
ATOM 747 C CA . GLY A 1 101 ? -11.602 32.002 4.628 1.00 14.66 101 GLY A CA 1
ATOM 748 C C . GLY A 1 101 ? -11.232 31.183 5.864 1.00 12.45 101 GLY A C 1
ATOM 749 O O . GLY A 1 101 ? -11.231 29.961 5.811 1.00 14.02 101 GLY A O 1
ATOM 750 N N . ASP A 1 102 ? -10.919 31.872 6.977 1.00 12.52 102 ASP A N 1
ATOM 751 C CA . ASP A 1 102 ? -10.544 31.258 8.252 1.00 13.34 102 ASP A CA 1
ATOM 752 C C . ASP A 1 102 ? -9.184 30.596 8.280 1.00 11.39 102 ASP A C 1
ATOM 753 O O . ASP A 1 102 ? -8.876 29.899 9.222 1.00 16.30 102 ASP A O 1
ATOM 758 N N . PHE A 1 103 ? -8.363 30.850 7.268 1.00 11.80 103 PHE A N 1
ATOM 759 C CA . PHE A 1 103 ? -6.975 30.379 7.264 1.00 11.50 103 PHE A CA 1
ATOM 760 C C . PHE A 1 103 ? -5.995 31.549 7.241 1.00 9.43 103 PHE A C 1
ATOM 761 O O . PHE A 1 103 ? -6.305 32.614 6.721 1.00 10.55 103 PHE A O 1
ATOM 769 N N . THR A 1 104 ? -4.814 31.314 7.803 1.00 9.91 104 THR A N 1
ATOM 770 C CA . THR A 1 104 ? -3.713 32.250 7.747 1.00 10.08 104 THR A CA 1
ATOM 771 C C . THR A 1 104 ? -2.701 31.670 6.764 1.00 10.84 104 THR A C 1
ATOM 772 O O . THR A 1 104 ? -2.181 30.593 6.970 1.00 12.39 104 THR A O 1
ATOM 776 N N . TYR A 1 105 ? -2.453 32.386 5.677 1.00 9.96 105 TYR A N 1
ATOM 777 C CA . TYR A 1 105 ? -1.483 31.979 4.671 1.00 10.09 105 TYR A CA 1
ATOM 778 C C . TYR A 1 105 ? -0.206 32.771 4.834 1.00 8.62 105 TYR A C 1
ATOM 779 O O . TYR A 1 105 ? -0.249 33.985 5.007 1.00 9.55 105 TYR A O 1
ATOM 788 N N . TYR A 1 106 ? 0.923 32.086 4.717 1.00 9.84 106 TYR A N 1
ATOM 789 C CA . TYR A 1 106 ? 2.202 32.787 4.652 1.00 9.59 106 TYR A CA 1
ATOM 790 C C . TYR A 1 106 ? 3.127 32.093 3.688 1.00 8.75 106 TYR A C 1
ATOM 791 O O . TYR A 1 106 ? 2.978 30.907 3.437 1.00 9.67 106 TYR A O 1
ATOM 800 N N . VAL A 1 107 ? 4.057 32.875 3.149 1.00 9.06 107 VAL A N 1
ATOM 801 C CA . VAL A 1 107 ? 4.882 32.465 2.026 1.00 9.55 107 VAL A CA 1
ATOM 802 C C . VAL A 1 107 ? 6.340 32.680 2.406 1.00 9.36 107 VAL A C 1
ATOM 803 O O . VAL A 1 107 ? 6.698 33.704 2.995 1.00 10.16 107 VAL A O 1
ATOM 807 N N . THR A 1 108 ? 7.180 31.723 2.011 1.00 9.36 108 THR A N 1
ATOM 808 C CA . THR A 1 108 ? 8.626 31.865 2.144 1.00 9.78 108 THR A CA 1
ATOM 809 C C . THR A 1 108 ? 9.316 31.611 0.812 1.00 9.78 108 THR A C 1
ATOM 810 O O . THR A 1 108 ? 8.766 31.008 -0.136 1.00 11.56 108 THR A O 1
ATOM 814 N N A GLU A 1 109 ? 10.535 32.126 0.718 0.50 9.74 109 GLU A N 1
ATOM 815 N N B GLU A 1 109 ? 10.550 32.062 0.743 0.50 10.38 109 GLU A N 1
ATOM 816 C CA A GLU A 1 109 ? 11.410 31.771 -0.393 0.50 10.28 109 GLU A CA 1
ATOM 817 C CA B GLU A 1 109 ? 11.387 31.758 -0.395 0.50 11.49 109 GLU A CA 1
ATOM 818 C C A GLU A 1 109 ? 11.582 30.264 -0.314 0.50 12.13 109 GLU A C 1
ATOM 819 C C B GLU A 1 109 ? 11.805 30.309 -0.320 0.50 13.79 109 GLU A C 1
ATOM 820 O O A GLU A 1 109 ? 11.533 29.686 0.779 0.50 12.66 109 GLU A O 1
ATOM 821 O O B GLU A 1 109 ? 12.175 29.828 0.753 0.50 13.63 109 GLU A O 1
ATOM 832 N N . TRP A 1 110 ? 11.786 29.616 -1.452 1.00 15.21 110 TRP A N 1
ATOM 833 C CA . TRP A 1 110 ? 12.056 28.212 -1.473 1.00 15.23 110 TRP A CA 1
ATOM 834 C C . TRP A 1 110 ? 13.448 27.896 -1.000 1.00 16.52 110 TRP A C 1
ATOM 835 O O . TRP A 1 110 ? 14.395 28.597 -1.340 1.00 21.28 110 TRP A O 1
ATOM 846 N N . VAL A 1 111 ? 13.568 26.828 -0.220 1.00 15.24 111 VAL A N 1
ATOM 847 C CA . VAL A 1 111 ? 14.852 26.322 0.221 1.00 16.64 111 VAL A CA 1
ATOM 848 C C . VAL A 1 111 ? 15.160 25.024 -0.496 1.00 16.19 111 VAL A C 1
ATOM 849 O O . VAL A 1 111 ? 14.439 24.043 -0.349 1.00 16.61 111 VAL A O 1
ATOM 853 N N . SER A 1 112 ? 16.229 25.037 -1.285 1.00 19.07 112 SER A N 1
ATOM 854 C CA . SER A 1 112 ? 16.684 23.845 -1.975 1.00 20.88 112 SER A CA 1
ATOM 855 C C . SER A 1 112 ? 17.323 22.903 -0.973 1.00 17.23 112 SER A C 1
ATOM 856 O O . SER A 1 112 ? 18.162 23.305 -0.171 1.00 20.87 112 SER A O 1
ATOM 859 N N . GLY A 1 113 ? 16.922 21.646 -1.017 1.00 18.23 113 GLY A N 1
ATOM 860 C CA . GLY A 1 113 ? 17.456 20.637 -0.084 1.00 19.94 113 GLY A CA 1
ATOM 861 C C . GLY A 1 113 ? 16.590 19.404 0.005 1.00 20.41 113 GLY A C 1
ATOM 862 O O . GLY A 1 113 ? 15.565 19.302 -0.686 1.00 25.48 113 GLY A O 1
ATOM 863 N N A GLN A 1 114 ? 16.987 18.480 0.872 0.50 15.78 114 GLN A N 1
ATOM 864 N N B GLN A 1 114 ? 17.019 18.471 0.858 0.50 17.11 114 GLN A N 1
ATOM 865 C CA A GLN A 1 114 ? 16.274 17.246 1.069 0.50 17.38 114 GLN A CA 1
ATOM 866 C CA B GLN A 1 114 ? 16.354 17.202 1.080 0.50 19.05 114 GLN A CA 1
ATOM 867 C C A GLN A 1 114 ? 15.930 17.135 2.537 0.50 15.75 114 GLN A C 1
ATOM 868 C C B GLN A 1 114 ? 15.949 17.124 2.547 0.50 16.27 114 GLN A C 1
ATOM 869 O O A GLN A 1 114 ? 16.648 17.662 3.378 0.50 15.87 114 GLN A O 1
ATOM 870 O O B GLN A 1 114 ? 16.641 17.670 3.398 0.50 16.33 114 GLN A O 1
ATOM 881 N N . PRO A 1 115 ? 14.838 16.436 2.849 1.00 15.18 115 PRO A N 1
ATOM 882 C CA . PRO A 1 115 ? 14.480 16.228 4.246 1.00 14.62 115 PRO A CA 1
ATOM 883 C C . PRO A 1 115 ? 15.659 15.512 4.911 1.00 14.89 115 PRO A C 1
ATOM 884 O O . PRO A 1 115 ? 16.222 14.584 4.334 1.00 16.89 115 PRO A O 1
ATOM 888 N N . ALA A 1 116 ? 16.060 15.962 6.094 1.00 13.72 116 ALA A N 1
ATOM 889 C CA . ALA A 1 116 ? 17.232 15.397 6.752 1.00 12.93 116 ALA A CA 1
ATOM 890 C C . ALA A 1 116 ? 17.049 13.900 6.980 1.00 12.40 116 ALA A C 1
ATOM 891 O O . ALA A 1 116 ? 15.971 13.435 7.344 1.00 16.15 116 ALA A O 1
ATOM 893 N N . ASN A 1 117 ? 18.127 13.168 6.771 1.00 12.69 117 ASN A N 1
ATOM 894 C CA . ASN A 1 117 ? 18.184 11.768 7.021 1.00 13.60 117 ASN A CA 1
ATOM 895 C C . ASN A 1 117 ? 18.750 11.595 8.424 1.00 14.69 117 ASN A C 1
ATOM 896 O O . ASN A 1 117 ? 19.940 11.695 8.636 1.00 13.99 117 ASN A O 1
ATOM 901 N N . PHE A 1 118 ? 17.862 11.353 9.372 1.00 13.36 118 PHE A N 1
ATOM 902 C CA . PHE A 1 118 ? 18.255 11.263 10.766 1.00 12.90 118 PHE A CA 1
ATOM 903 C C . PHE A 1 118 ? 19.010 9.970 11.084 1.00 14.32 118 PHE A C 1
ATOM 904 O O . PHE A 1 118 ? 19.435 9.762 12.223 1.00 16.69 118 PHE A O 1
ATOM 912 N N . GLY A 1 119 ? 19.243 9.127 10.086 1.00 14.68 119 GLY A N 1
ATOM 913 C CA . GLY A 1 119 ? 20.138 7.988 10.245 1.00 14.82 119 GLY A CA 1
ATOM 914 C C . GLY A 1 119 ? 21.578 8.263 9.849 1.00 14.33 119 GLY A C 1
ATOM 915 O O . GLY A 1 119 ? 22.408 7.368 9.945 1.00 17.13 119 GLY A O 1
ATOM 916 N N . LEU A 1 120 ? 21.869 9.486 9.384 1.00 13.81 120 LEU A N 1
ATOM 917 C CA . LEU A 1 120 ? 23.213 9.896 8.987 1.00 14.14 120 LEU A CA 1
ATOM 918 C C . LEU A 1 120 ? 23.765 10.863 10.009 1.00 13.29 120 LEU A C 1
ATOM 919 O O . LEU A 1 120 ? 23.172 11.912 10.236 1.00 12.72 120 LEU A O 1
ATOM 924 N N . PRO A 1 121 ? 24.914 10.528 10.612 1.00 13.64 121 PRO A N 1
ATOM 925 C CA . PRO A 1 121 ? 25.508 11.453 11.564 1.00 12.87 121 PRO A CA 1
ATOM 926 C C . PRO A 1 121 ? 25.680 12.880 11.063 1.00 12.80 121 PRO A C 1
ATOM 927 O O . PRO A 1 121 ? 25.442 13.829 11.762 1.00 12.43 121 PRO A O 1
ATOM 931 N N . GLU A 1 122 ? 26.065 13.038 9.804 1.00 12.83 122 GLU A N 1
ATOM 932 C CA . GLU A 1 122 ? 26.246 14.358 9.249 1.00 15.24 122 GLU A CA 1
ATOM 933 C C . GLU A 1 122 ? 24.953 15.185 9.279 1.00 12.10 122 GLU A C 1
ATOM 934 O O . GLU A 1 122 ? 24.974 16.399 9.526 1.00 12.34 122 GLU A O 1
ATOM 940 N N . HIS A 1 123 ? 23.845 14.545 8.941 1.00 11.25 123 HIS A N 1
ATOM 941 C CA . HIS A 1 123 ? 22.568 15.245 8.890 1.00 12.25 123 HIS A CA 1
ATOM 942 C C . HIS A 1 123 ? 22.075 15.564 10.302 1.00 10.59 123 HIS A C 1
ATOM 943 O O . HIS A 1 123 ? 21.555 16.636 10.552 1.00 10.02 123 HIS A O 1
ATOM 950 N N . VAL A 1 124 ? 22.280 14.620 11.214 1.00 10.34 124 VAL A N 1
ATOM 951 C CA . VAL A 1 124 ? 21.957 14.873 12.624 1.00 9.01 124 VAL A CA 1
ATOM 952 C C . VAL A 1 124 ? 22.813 16.005 13.196 1.00 9.29 124 VAL A C 1
ATOM 953 O O . VAL A 1 124 ? 22.314 16.907 13.878 1.00 9.79 124 VAL A O 1
ATOM 957 N N . ALA A 1 125 ? 24.091 15.992 12.837 1.00 9.27 125 ALA A N 1
ATOM 958 C CA . ALA A 1 125 ? 25.025 17.014 13.293 1.00 10.64 125 ALA A CA 1
ATOM 959 C C . ALA A 1 125 ? 24.517 18.401 12.906 1.00 11.08 125 ALA A C 1
ATOM 960 O O . ALA A 1 125 ? 24.508 19.340 13.687 1.00 9.37 125 ALA A O 1
ATOM 962 N N . GLN A 1 126 ? 24.173 18.544 11.623 1.00 9.85 126 GLN A N 1
ATOM 963 C CA . GLN A 1 126 ? 23.757 19.844 11.118 1.00 9.21 126 GLN A CA 1
ATOM 964 C C . GLN A 1 126 ? 22.384 20.288 11.638 1.00 8.05 126 GLN A C 1
ATOM 965 O O . GLN A 1 126 ? 22.172 21.480 11.828 1.00 8.92 126 GLN A O 1
ATOM 971 N N . THR A 1 127 ? 21.475 19.331 11.809 1.00 8.41 127 THR A N 1
ATOM 972 C CA . THR A 1 127 ? 20.187 19.636 12.452 1.00 8.70 127 THR A CA 1
ATOM 973 C C . THR A 1 127 ? 20.389 20.144 13.894 1.00 8.94 127 THR A C 1
ATOM 974 O O . THR A 1 127 ? 19.840 21.155 14.252 1.00 9.02 127 THR A O 1
ATOM 978 N N . ALA A 1 128 ? 21.222 19.440 14.646 1.00 8.53 128 ALA A N 1
ATOM 979 C CA . ALA A 1 128 ? 21.544 19.836 16.008 1.00 8.65 128 ALA A CA 1
ATOM 980 C C . ALA A 1 128 ? 22.178 21.227 16.031 1.00 9.29 128 ALA A C 1
ATOM 981 O O . ALA A 1 128 ? 21.833 22.071 16.838 1.00 9.81 128 ALA A O 1
ATOM 983 N N . TYR A 1 129 ? 23.138 21.473 15.149 1.00 9.01 129 TYR A N 1
ATOM 984 C CA . TYR A 1 129 ? 23.806 22.757 15.092 1.00 9.37 129 TYR A CA 1
ATOM 985 C C . TYR A 1 129 ? 22.792 23.869 14.890 1.00 8.60 129 TYR A C 1
ATOM 986 O O . TYR A 1 129 ? 22.804 24.911 15.561 1.00 9.43 129 TYR A O 1
ATOM 995 N N . THR A 1 130 ? 21.933 23.673 13.896 1.00 8.41 130 THR A N 1
ATOM 996 C CA . THR A 1 130 ? 20.926 24.662 13.575 1.00 8.82 130 THR A CA 1
ATOM 997 C C . THR A 1 130 ? 19.959 24.902 14.756 1.00 7.91 130 THR A C 1
ATOM 998 O O . THR A 1 130 ? 19.636 26.059 15.066 1.00 9.07 130 THR A O 1
ATOM 1002 N N . LEU A 1 131 ? 19.468 23.817 15.349 1.00 8.55 131 LEU A N 1
ATOM 1003 C CA . LEU A 1 131 ? 18.575 23.960 16.502 1.00 8.83 131 LEU A CA 1
ATOM 1004 C C . LEU A 1 131 ? 19.252 24.729 17.652 1.00 9.07 131 LEU A C 1
ATOM 1005 O O . LEU A 1 131 ? 18.632 25.587 18.284 1.00 10.12 131 LEU A O 1
ATOM 1010 N N . ALA A 1 132 ? 20.511 24.413 17.905 1.00 9.03 132 ALA A N 1
ATOM 1011 C CA . ALA A 1 132 ? 21.270 25.102 18.939 1.00 10.70 132 ALA A CA 1
ATOM 1012 C C . ALA A 1 132 ? 21.439 26.577 18.619 1.00 9.53 132 ALA A C 1
ATOM 1013 O O . ALA A 1 132 ? 21.345 27.445 19.479 1.00 10.69 132 ALA A O 1
ATOM 1015 N N . GLN A 1 133 ? 21.715 26.874 17.349 1.00 9.13 133 GLN A N 1
ATOM 1016 C CA . GLN A 1 133 ? 21.848 28.264 16.921 1.00 9.74 133 GLN A CA 1
ATOM 1017 C C . GLN A 1 133 ? 20.545 29.028 17.106 1.00 9.29 133 GLN A C 1
ATOM 1018 O O . GLN A 1 133 ? 20.553 30.190 17.505 1.00 10.54 133 GLN A O 1
ATOM 1024 N N . PHE A 1 134 ? 19.427 28.396 16.770 1.00 9.19 134 PHE A N 1
ATOM 1025 C CA . PHE A 1 134 ? 18.129 29.040 16.958 1.00 9.91 134 PHE A CA 1
ATOM 1026 C C . PHE A 1 134 ? 17.873 29.363 18.435 1.00 10.43 134 PHE A C 1
ATOM 1027 O O . PHE A 1 134 ? 17.433 30.452 18.768 1.00 10.20 134 PHE A O 1
ATOM 1035 N N . HIS A 1 135 ? 18.190 28.406 19.287 1.00 10.19 135 HIS A N 1
ATOM 1036 C CA . HIS A 1 135 ? 17.960 28.579 20.719 1.00 10.38 135 HIS A CA 1
ATOM 1037 C C . HIS A 1 135 ? 18.818 29.709 21.255 1.00 11.03 135 HIS A C 1
ATOM 1038 O O . HIS A 1 135 ? 18.331 30.567 22.000 1.00 11.26 135 HIS A O 1
ATOM 1045 N N . GLU A 1 136 ? 20.077 29.743 20.834 1.00 11.32 136 GLU A N 1
ATOM 1046 C CA . GLU A 1 136 ? 21.008 30.773 21.289 1.00 12.49 136 GLU A CA 1
ATOM 1047 C C . GLU A 1 136 ? 20.584 32.156 20.804 1.00 11.58 136 GLU A C 1
ATOM 1048 O O . GLU A 1 136 ? 20.604 33.139 21.546 1.00 13.46 136 GLU A O 1
ATOM 1054 N N . ALA A 1 137 ? 20.235 32.242 19.508 1.00 11.59 137 ALA A N 1
ATOM 1055 C CA . ALA A 1 137 ? 19.873 33.518 18.889 1.00 10.50 137 ALA A CA 1
ATOM 1056 C C . ALA A 1 137 ? 18.577 34.124 19.412 1.00 10.77 137 ALA A C 1
ATOM 1057 O O . ALA A 1 137 ? 18.289 35.273 19.116 1.00 12.65 137 ALA A O 1
ATOM 1059 N N . THR A 1 138 ? 17.790 33.330 20.135 1.00 11.42 138 THR A N 1
ATOM 1060 C CA . THR A 1 138 ? 16.509 33.787 20.665 1.00 12.14 138 THR A CA 1
ATOM 1061 C C . THR A 1 138 ? 16.484 33.914 22.191 1.00 13.16 138 THR A C 1
ATOM 1062 O O . THR A 1 138 ? 15.429 34.124 22.785 1.00 13.36 138 THR A O 1
ATOM 1066 N N . ARG A 1 139 ? 17.651 33.789 22.813 1.00 13.48 139 ARG A N 1
ATOM 1067 C CA . ARG A 1 139 ? 17.754 33.954 24.265 1.00 14.35 139 ARG A CA 1
ATOM 1068 C C . ARG A 1 139 ? 17.154 35.297 24.649 1.00 14.86 139 ARG A C 1
ATOM 1069 O O . ARG A 1 139 ? 17.356 36.306 23.983 1.00 15.46 139 ARG A O 1
ATOM 1077 N N . SER A 1 140 ? 16.396 35.302 25.738 1.00 15.84 140 SER A N 1
ATOM 1078 C CA . SER A 1 140 ? 15.818 36.528 26.261 1.00 19.32 140 SER A CA 1
ATOM 1079 C C . SER A 1 140 ? 14.725 37.158 25.387 1.00 17.97 140 SER A C 1
ATOM 1080 O O . SER A 1 140 ? 14.210 38.214 25.759 1.00 21.78 140 SER A O 1
ATOM 1083 N N . PHE A 1 141 ? 14.346 36.530 24.263 1.00 16.65 141 PHE A N 1
ATOM 1084 C CA . PHE A 1 141 ? 13.350 37.124 23.367 1.00 16.38 141 PHE A CA 1
ATOM 1085 C C . PHE A 1 141 ? 11.961 36.657 23.765 1.00 13.35 141 PHE A C 1
ATOM 1086 O O . PHE A 1 141 ? 11.666 35.463 23.696 1.00 14.21 141 PHE A O 1
ATOM 1094 N N . ARG A 1 142 ? 11.124 37.595 24.191 1.00 13.35 142 ARG A N 1
ATOM 1095 C CA . ARG A 1 142 ? 9.723 37.320 24.544 1.00 13.25 142 ARG A CA 1
ATOM 1096 C C . ARG A 1 142 ? 9.568 36.035 25.333 1.00 14.12 142 ARG A C 1
ATOM 1097 O O . ARG A 1 142 ? 8.747 35.171 25.041 1.00 14.22 142 ARG A O 1
ATOM 1105 N N . THR A 1 143 ? 10.332 35.977 26.410 1.00 16.34 143 THR A N 1
ATOM 1106 C CA . THR A 1 143 ? 10.450 34.765 27.218 1.00 17.75 143 THR A CA 1
ATOM 1107 C C . THR A 1 143 ? 9.142 34.299 27.855 1.00 18.27 143 THR A C 1
ATOM 1108 O O . THR A 1 143 ? 8.925 33.096 27.991 1.00 21.23 143 THR A O 1
ATOM 1112 N N . ASP A 1 144 ? 8.271 35.240 28.212 1.00 20.86 144 ASP A N 1
ATOM 1113 C CA . ASP A 1 144 ? 7.003 34.897 28.844 1.00 24.85 144 ASP A CA 1
ATOM 1114 C C . ASP A 1 144 ? 5.856 34.709 27.839 1.00 26.32 144 ASP A C 1
ATOM 1115 O O . ASP A 1 144 ? 4.700 34.620 28.236 1.00 34.84 144 ASP A O 1
ATOM 1120 N N . TRP A 1 145 ? 6.160 34.657 26.544 1.00 20.23 145 TRP A N 1
ATOM 1121 C CA . TRP A 1 145 ? 5.125 34.382 25.550 1.00 18.58 145 TRP A CA 1
ATOM 1122 C C . TRP A 1 145 ? 4.745 32.887 25.491 1.00 26.44 145 TRP A C 1
ATOM 1123 O O . TRP A 1 145 ? 5.612 31.988 25.366 1.00 23.27 145 TRP A O 1
ATOM 1134 N N . LYS A 1 146 ? 3.439 32.649 25.497 1.00 32.97 146 LYS A N 1
ATOM 1135 C CA . LYS A 1 146 ? 2.853 31.312 25.358 1.00 36.67 146 LYS A CA 1
ATOM 1136 C C . LYS A 1 146 ? 1.640 31.361 24.413 1.00 42.49 146 LYS A C 1
ATOM 1137 O O . LYS A 1 146 ? 1.133 32.441 24.060 1.00 30.35 146 LYS A O 1
ATOM 1139 N N . ASP A 1 152 ? 4.583 24.776 30.662 1.00 58.30 152 ASP A N 1
ATOM 1140 C CA . ASP A 1 152 ? 5.587 23.716 30.658 1.00 46.99 152 ASP A CA 1
ATOM 1141 C C . ASP A 1 152 ? 5.518 22.886 31.936 1.00 44.66 152 ASP A C 1
ATOM 1142 O O . ASP A 1 152 ? 5.790 23.380 33.041 1.00 50.11 152 ASP A O 1
ATOM 1144 N N . ASP A 1 153 ? 5.140 21.620 31.766 1.00 42.63 153 ASP A N 1
ATOM 1145 C CA . ASP A 1 153 ? 5.088 20.665 32.853 1.00 32.35 153 ASP A CA 1
ATOM 1146 C C . ASP A 1 153 ? 5.480 19.282 32.313 1.00 28.28 153 ASP A C 1
ATOM 1147 O O . ASP A 1 153 ? 4.631 18.398 32.123 1.00 26.58 153 ASP A O 1
ATOM 1152 N N . VAL A 1 154 ? 6.774 19.109 32.058 1.00 27.43 154 VAL A N 1
ATOM 1153 C CA . VAL A 1 154 ? 7.260 17.865 31.468 1.00 25.49 154 VAL A CA 1
ATOM 1154 C C . VAL A 1 154 ? 7.085 16.689 32.446 1.00 20.30 154 VAL A C 1
ATOM 1155 O O . VAL A 1 154 ? 6.719 15.598 32.029 1.00 22.35 154 VAL A O 1
ATOM 1159 N N . PHE A 1 155 ? 7.332 16.891 33.745 1.00 21.12 155 PHE A N 1
ATOM 1160 C CA . PHE A 1 155 ? 7.097 15.810 34.701 1.00 21.16 155 PHE A CA 1
ATOM 1161 C C . PHE A 1 155 ? 5.646 15.303 34.621 1.00 19.75 155 PHE A C 1
ATOM 1162 O O . PHE A 1 155 ? 5.409 14.105 34.535 1.00 18.81 155 PHE A O 1
ATOM 1170 N N . GLY A 1 156 ? 4.683 16.218 34.669 1.00 19.72 156 GLY A N 1
ATOM 1171 C CA . GLY A 1 156 ? 3.267 15.833 34.694 1.00 19.35 156 GLY A CA 1
ATOM 1172 C C . GLY A 1 156 ? 2.866 15.086 33.436 1.00 18.20 156 GLY A C 1
ATOM 1173 O O . GLY A 1 156 ? 2.063 14.162 33.489 1.00 18.95 156 GLY A O 1
ATOM 1174 N N . LEU A 1 157 ? 3.418 15.504 32.306 1.00 19.29 157 LEU A N 1
ATOM 1175 C CA . LEU A 1 157 ? 3.145 14.852 31.032 1.00 18.30 157 LEU A CA 1
ATOM 1176 C C . LEU A 1 157 ? 3.579 13.387 31.071 1.00 15.39 157 LEU A C 1
ATOM 1177 O O . LEU A 1 157 ? 2.812 12.478 30.752 1.00 15.98 157 LEU A O 1
ATOM 1182 N N . PHE A 1 158 ? 4.808 13.156 31.516 1.00 14.56 158 PHE A N 1
ATOM 1183 C CA . PHE A 1 158 ? 5.330 11.810 31.579 1.00 13.90 158 PHE A CA 1
ATOM 1184 C C . PHE A 1 158 ? 4.694 10.978 32.701 1.00 12.80 158 PHE A C 1
ATOM 1185 O O . PHE A 1 158 ? 4.490 9.769 32.529 1.00 13.33 158 PHE A O 1
ATOM 1193 N N . GLN A 1 159 ? 4.364 11.615 33.838 1.00 15.30 159 GLN A N 1
ATOM 1194 C CA . GLN A 1 159 ? 3.652 10.903 34.891 1.00 15.59 159 GLN A CA 1
ATOM 1195 C C . GLN A 1 159 ? 2.311 10.363 34.381 1.00 14.65 159 GLN A C 1
ATOM 1196 O O . GLN A 1 159 ? 1.938 9.226 34.655 1.00 14.54 159 GLN A O 1
ATOM 1202 N N . ALA A 1 160 ? 1.597 11.190 33.622 1.00 14.49 160 ALA A N 1
ATOM 1203 C CA . ALA A 1 160 ? 0.314 10.790 33.073 1.00 15.01 160 ALA A CA 1
ATOM 1204 C C . ALA A 1 160 ? 0.475 9.642 32.075 1.00 12.04 160 ALA A C 1
ATOM 1205 O O . ALA A 1 160 ? -0.302 8.686 32.075 1.00 13.78 160 ALA A O 1
ATOM 1207 N N . ARG A 1 161 ? 1.521 9.730 31.260 1.00 12.05 161 ARG A N 1
ATOM 1208 C CA . ARG A 1 161 ? 1.812 8.667 30.281 1.00 12.28 161 ARG A CA 1
ATOM 1209 C C . ARG A 1 161 ? 2.145 7.341 30.967 1.00 11.53 161 ARG A C 1
ATOM 1210 O O . ARG A 1 161 ? 1.707 6.276 30.536 1.00 12.30 161 ARG A O 1
ATOM 1218 N N . TRP A 1 162 ? 2.884 7.420 32.080 1.00 12.03 162 TRP A N 1
ATOM 1219 C CA . TRP A 1 162 ? 3.203 6.211 32.821 1.00 12.88 162 TRP A CA 1
ATOM 1220 C C . TRP A 1 162 ? 1.913 5.571 33.388 1.00 12.09 162 TRP A C 1
ATOM 1221 O O . TRP A 1 162 ? 1.694 4.364 33.290 1.00 12.97 162 TRP A O 1
ATOM 1232 N N . ARG A 1 163 ? 1.072 6.395 34.000 1.00 12.51 163 ARG A N 1
ATOM 1233 C CA . ARG A 1 163 ? -0.178 5.904 34.556 1.00 15.50 163 ARG A CA 1
ATOM 1234 C C . ARG A 1 163 ? -1.042 5.246 33.483 1.00 14.43 163 ARG A C 1
ATOM 1235 O O . ARG A 1 163 ? -1.619 4.192 33.692 1.00 13.88 163 ARG A O 1
ATOM 1243 N N . ASP A 1 164 ? -1.051 5.848 32.296 1.00 12.86 164 ASP A N 1
ATOM 1244 C CA . ASP A 1 164 ? -1.781 5.296 31.148 1.00 12.30 164 ASP A CA 1
ATOM 1245 C C . ASP A 1 164 ? -1.204 3.944 30.711 1.00 11.11 164 ASP A C 1
ATOM 1246 O O . ASP A 1 164 ? -1.923 2.958 30.541 1.00 11.72 164 ASP A O 1
ATOM 1251 N N . LEU A 1 165 ? 0.120 3.906 30.557 1.00 11.98 165 LEU A N 1
ATOM 1252 C CA . LEU A 1 165 ? 0.800 2.695 30.132 1.00 13.15 165 LEU A CA 1
ATOM 1253 C C . LEU A 1 165 ? 0.505 1.520 31.078 1.00 14.09 165 LEU A C 1
ATOM 1254 O O . LEU A 1 165 ? 0.200 0.423 30.625 1.00 15.16 165 LEU A O 1
ATOM 1259 N N A ARG A 1 166 ? 0.597 1.758 32.388 0.50 15.20 166 ARG A N 1
ATOM 1260 N N B ARG A 1 166 ? 0.619 1.748 32.393 0.50 15.11 166 ARG A N 1
ATOM 1261 C CA A ARG A 1 166 ? 0.306 0.727 33.376 0.50 16.69 166 ARG A CA 1
ATOM 1262 C CA B ARG A 1 166 ? 0.293 0.711 33.372 0.50 16.41 166 ARG A CA 1
ATOM 1263 C C A ARG A 1 166 ? -1.141 0.231 33.278 0.50 15.53 166 ARG A C 1
ATOM 1264 C C B ARG A 1 166 ? -1.142 0.222 33.203 0.50 15.38 166 ARG A C 1
ATOM 1265 O O A ARG A 1 166 ? -1.397 -0.970 33.327 0.50 18.17 166 ARG A O 1
ATOM 1266 O O B ARG A 1 166 ? -1.391 -0.980 33.107 0.50 16.57 166 ARG A O 1
ATOM 1281 N N . GLN A 1 167 ? -2.082 1.159 33.125 1.00 14.26 167 GLN A N 1
ATOM 1282 C CA . GLN A 1 167 ? -3.483 0.787 32.954 1.00 14.61 167 GLN A CA 1
ATOM 1283 C C . GLN A 1 167 ? -3.707 -0.030 31.696 1.00 14.12 167 GLN A C 1
ATOM 1284 O O . GLN A 1 167 ? -4.449 -0.997 31.724 1.00 14.92 167 GLN A O 1
ATOM 1298 N N . TRP A 1 169 ? -1.554 -2.048 30.063 1.00 16.58 169 TRP A N 1
ATOM 1299 C CA . TRP A 1 169 ? -1.156 -3.455 30.116 1.00 17.33 169 TRP A CA 1
ATOM 1300 C C . TRP A 1 169 ? -1.968 -4.262 31.138 1.00 17.28 169 TRP A C 1
ATOM 1301 O O . TRP A 1 169 ? -2.159 -5.457 30.956 1.00 16.54 169 TRP A O 1
ATOM 1312 N N . LEU A 1 170 ? -2.491 -3.612 32.174 1.00 17.47 170 LEU A N 1
ATOM 1313 C CA . LEU A 1 170 ? -3.462 -4.273 33.042 1.00 16.76 170 LEU A CA 1
ATOM 1314 C C . LEU A 1 170 ? -4.709 -4.669 32.254 1.00 16.55 170 LEU A C 1
ATOM 1315 O O . LEU A 1 170 ? -5.239 -5.776 32.408 1.00 17.78 170 LEU A O 1
ATOM 1320 N N . GLY A 1 171 ? -5.153 -3.776 31.378 1.00 15.63 171 GLY A N 1
ATOM 1321 C CA . GLY A 1 171 ? -6.295 -4.080 30.524 1.00 16.29 171 GLY A CA 1
ATOM 1322 C C . GLY A 1 171 ? -5.997 -5.265 29.620 1.00 15.41 171 GLY A C 1
ATOM 1323 O O . GLY A 1 171 ? -6.846 -6.138 29.423 1.00 18.08 171 GLY A O 1
ATOM 1324 N N . ALA A 1 172 ? -4.795 -5.296 29.051 1.00 14.25 172 ALA A N 1
ATOM 1325 C CA . ALA A 1 172 ? -4.438 -6.361 28.120 1.00 14.67 172 ALA A CA 1
ATOM 1326 C C . ALA A 1 172 ? -4.348 -7.697 28.856 1.00 14.79 172 ALA A C 1
ATOM 1327 O O . ALA A 1 172 ? -4.711 -8.742 28.328 1.00 15.97 172 ALA A O 1
ATOM 1329 N N . ASP A 1 173 ? -3.857 -7.660 30.092 1.00 15.24 173 ASP A N 1
ATOM 1330 C CA . ASP A 1 173 ? -3.634 -8.897 30.816 1.00 15.79 173 ASP A CA 1
ATOM 1331 C C . ASP A 1 173 ? -4.948 -9.616 31.107 1.00 14.69 173 ASP A C 1
ATOM 1332 O O . ASP A 1 173 ? -4.989 -10.842 31.139 1.00 15.40 173 ASP A O 1
ATOM 1337 N N . ARG A 1 174 ? -6.016 -8.856 31.316 1.00 16.24 174 ARG A N 1
ATOM 1338 C CA . ARG A 1 174 ? -7.297 -9.454 31.680 1.00 16.88 174 ARG A CA 1
ATOM 1339 C C . ARG A 1 174 ? -8.209 -9.754 30.477 1.00 17.62 174 ARG A C 1
ATOM 1340 O O . ARG A 1 174 ? -9.368 -10.092 30.646 1.00 18.22 174 ARG A O 1
ATOM 1348 N N . LYS A 1 175 ? -7.661 -9.681 29.259 1.00 15.27 175 LYS A N 1
ATOM 1349 C CA . LYS A 1 175 ? -8.391 -10.111 28.065 1.00 17.17 175 LYS A CA 1
ATOM 1350 C C . LYS A 1 175 ? -8.450 -11.631 27.962 1.00 16.87 175 LYS A C 1
ATOM 1351 O O . LYS A 1 175 ? -7.445 -12.316 28.135 1.00 19.52 175 LYS A O 1
ATOM 1357 N N . ARG A 1 176 ? -9.622 -12.144 27.590 1.00 19.46 176 ARG A N 1
ATOM 1358 C CA . ARG A 1 176 ? -9.796 -13.581 27.444 1.00 22.25 176 ARG A CA 1
ATOM 1359 C C . ARG A 1 176 ? -8.960 -14.105 26.286 1.00 19.64 176 ARG A C 1
ATOM 1360 O O . ARG A 1 176 ? -8.358 -15.178 26.390 1.00 25.22 176 ARG A O 1
ATOM 1368 N N . GLU A 1 177 ? -8.936 -13.342 25.191 1.00 19.56 177 GLU A N 1
ATOM 1369 C CA . GLU A 1 177 ? -8.185 -13.686 23.992 1.00 20.72 177 GLU A CA 1
ATOM 1370 C C . GLU A 1 177 ? -7.185 -12.563 23.709 1.00 17.96 177 GLU A C 1
ATOM 1371 O O . GLU A 1 177 ? -7.573 -11.456 23.347 1.00 20.32 177 GLU A O 1
ATOM 1377 N N . LYS A 1 178 ? -5.901 -12.855 23.903 1.00 16.00 178 LYS A N 1
ATOM 1378 C CA . LYS A 1 178 ? -4.835 -11.888 23.696 1.00 15.04 178 LYS A CA 1
ATOM 1379 C C . LYS A 1 178 ? -4.252 -12.049 22.294 1.00 15.61 178 LYS A C 1
ATOM 1380 O O . LYS A 1 178 ? -3.840 -13.140 21.912 1.00 16.64 178 LYS A O 1
ATOM 1386 N N . ASP A 1 179 ? -4.206 -10.959 21.536 1.00 12.82 179 ASP A N 1
ATOM 1387 C CA . ASP A 1 179 ? -3.622 -10.983 20.206 1.00 12.01 179 ASP A CA 1
ATOM 1388 C C . ASP A 1 179 ? -2.116 -10.818 20.317 1.00 11.49 179 ASP A C 1
ATOM 1389 O O . ASP A 1 179 ? -1.539 -10.759 21.433 1.00 12.42 179 ASP A O 1
ATOM 1394 N N . ALA A 1 180 ? -1.435 -10.813 19.185 1.00 12.82 180 ALA A N 1
ATOM 1395 C CA . ALA A 1 180 ? 0.023 -10.779 19.193 1.00 11.21 180 ALA A CA 1
ATOM 1396 C C . ALA A 1 180 ? 0.545 -9.514 19.860 1.00 11.09 180 ALA A C 1
ATOM 1397 O O . ALA A 1 180 ? 1.530 -9.559 20.593 1.00 11.64 180 ALA A O 1
ATOM 1399 N N . PHE A 1 181 ? -0.101 -8.388 19.604 1.00 11.43 181 PHE A N 1
ATOM 1400 C CA . PHE A 1 181 ? 0.269 -7.120 20.243 1.00 11.77 181 PHE A CA 1
ATOM 1401 C C . PHE A 1 181 ? 0.138 -7.206 21.772 1.00 10.76 181 PHE A C 1
ATOM 1402 O O . PHE A 1 181 ? 1.067 -6.859 22.503 1.00 10.83 181 PHE A O 1
ATOM 1410 N N . ASP A 1 182 ? -1.008 -7.669 22.246 1.00 10.72 182 ASP A N 1
ATOM 1411 C CA . ASP A 1 182 ? -1.275 -7.789 23.678 1.00 11.20 182 ASP A CA 1
ATOM 1412 C C . ASP A 1 182 ? -0.187 -8.608 24.319 1.00 11.37 182 ASP A C 1
ATOM 1413 O O . ASP A 1 182 ? 0.358 -8.222 25.355 1.00 11.54 182 ASP A O 1
ATOM 1418 N N . GLN A 1 183 ? 0.102 -9.768 23.743 1.00 11.46 183 GLN A N 1
ATOM 1419 C CA . GLN A 1 183 ? 1.090 -10.664 24.339 1.00 12.15 183 GLN A CA 1
ATOM 1420 C C . GLN A 1 183 ? 2.481 -10.035 24.340 1.00 12.43 183 GLN A C 1
ATOM 1421 O O . GLN A 1 183 ? 3.231 -10.131 25.308 1.00 12.83 183 GLN A O 1
ATOM 1427 N N . LEU A 1 184 ? 2.873 -9.403 23.243 1.00 11.62 184 LEU A N 1
ATOM 1428 C CA . LEU A 1 184 ? 4.172 -8.764 23.165 1.00 11.19 184 LEU A CA 1
ATOM 1429 C C . LEU A 1 184 ? 4.288 -7.626 24.201 1.00 9.72 184 LEU A C 1
ATOM 1430 O O . LEU A 1 184 ? 5.291 -7.517 24.887 1.00 12.16 184 LEU A O 1
ATOM 1435 N N . LEU A 1 185 ? 3.280 -6.776 24.285 1.00 10.40 185 LEU A N 1
ATOM 1436 C CA . LEU A 1 185 ? 3.287 -5.709 25.295 1.00 10.43 185 LEU A CA 1
ATOM 1437 C C . LEU A 1 185 ? 3.432 -6.303 26.716 1.00 11.70 185 LEU A C 1
ATOM 1438 O O . LEU A 1 185 ? 4.257 -5.840 27.509 1.00 11.77 185 LEU A O 1
ATOM 1443 N N . LEU A 1 186 ? 2.677 -7.352 27.010 1.00 11.48 186 LEU A N 1
ATOM 1444 C CA . LEU A 1 186 ? 2.771 -7.981 28.343 1.00 12.94 186 LEU A CA 1
ATOM 1445 C C . LEU A 1 186 ? 4.160 -8.548 28.623 1.00 14.40 186 LEU A C 1
ATOM 1446 O O . LEU A 1 186 ? 4.643 -8.480 29.770 1.00 17.00 186 LEU A O 1
ATOM 1451 N N . SER A 1 187 ? 4.807 -9.063 27.583 1.00 13.36 187 SER A N 1
ATOM 1452 C CA . SER A 1 187 ? 6.132 -9.650 27.730 1.00 14.81 187 SER A CA 1
ATOM 1453 C C . SER A 1 187 ? 7.199 -8.643 28.136 1.00 14.76 187 SER A C 1
ATOM 1454 O O . SER A 1 187 ? 8.248 -9.045 28.631 1.00 18.65 187 SER A O 1
ATOM 1465 N N . ARG A 1 189 ? 6.571 -5.847 30.197 1.00 14.90 189 ARG A N 1
ATOM 1466 C CA . ARG A 1 189 ? 6.098 -4.993 31.287 1.00 18.34 189 ARG A CA 1
ATOM 1467 C C . ARG A 1 189 ? 7.193 -4.613 32.270 1.00 15.43 189 ARG A C 1
ATOM 1468 O O . ARG A 1 189 ? 7.252 -3.479 32.715 1.00 17.20 189 ARG A O 1
ATOM 1476 N N . ASP A 1 190 ? 8.047 -5.561 32.632 1.00 17.10 190 ASP A N 1
ATOM 1477 C CA . ASP A 1 190 ? 9.025 -5.280 33.670 1.00 17.87 190 ASP A CA 1
ATOM 1478 C C . ASP A 1 190 ? 10.061 -4.270 33.170 1.00 15.22 190 ASP A C 1
ATOM 1479 O O . ASP A 1 190 ? 10.410 -3.337 33.917 1.00 16.70 190 ASP A O 1
ATOM 1484 N N . GLU A 1 191 ? 10.483 -4.372 31.898 1.00 14.78 191 GLU A N 1
ATOM 1485 C CA . GLU A 1 191 ? 11.415 -3.378 31.355 1.00 14.54 191 GLU A CA 1
ATOM 1486 C C . GLU A 1 191 ? 10.754 -2.012 31.203 1.00 12.57 191 GLU A C 1
ATOM 1487 O O . GLU A 1 191 ? 11.369 -0.977 31.443 1.00 13.38 191 GLU A O 1
ATOM 1493 N N . LEU A 1 192 ? 9.523 -2.000 30.722 1.00 12.20 192 LEU A N 1
ATOM 1494 C CA . LEU A 1 192 ? 8.819 -0.739 30.554 1.00 14.34 192 LEU A CA 1
ATOM 1495 C C . LEU A 1 192 ? 8.647 -0.035 31.906 1.00 12.80 192 LEU A C 1
ATOM 1496 O O . LEU A 1 192 ? 8.858 1.164 32.023 1.00 12.06 192 LEU A O 1
ATOM 1501 N N . HIS A 1 193 ? 8.266 -0.810 32.916 1.00 13.58 193 HIS A N 1
ATOM 1502 C CA . HIS A 1 193 ? 8.096 -0.286 34.281 1.00 15.11 193 HIS A CA 1
ATOM 1503 C C . HIS A 1 193 ? 9.416 0.298 34.804 1.00 13.05 193 HIS A C 1
ATOM 1504 O O . HIS A 1 193 ? 9.450 1.424 35.320 1.00 13.98 193 HIS A O 1
ATOM 1511 N N . ARG A 1 194 ? 10.499 -0.442 34.626 1.00 14.99 194 ARG A N 1
ATOM 1512 C CA . ARG A 1 194 ? 11.816 0.007 35.087 1.00 15.69 194 ARG A CA 1
ATOM 1513 C C . ARG A 1 194 ? 12.205 1.322 34.422 1.00 13.64 194 ARG A C 1
ATOM 1514 O O . ARG A 1 194 ? 12.633 2.269 35.072 1.00 16.83 194 ARG A O 1
ATOM 1522 N N . ASP A 1 195 ? 12.038 1.386 33.102 1.00 13.29 195 ASP A N 1
ATOM 1523 C CA . ASP A 1 195 ? 12.408 2.592 32.386 1.00 13.06 195 ASP A CA 1
ATOM 1524 C C . ASP A 1 195 ? 11.557 3.805 32.780 1.00 12.13 195 ASP A C 1
ATOM 1525 O O . ASP A 1 195 ? 12.075 4.908 32.949 1.00 12.88 195 ASP A O 1
ATOM 1530 N N . ALA A 1 196 ? 10.239 3.617 32.894 1.00 11.84 196 ALA A N 1
ATOM 1531 C CA . ALA A 1 196 ? 9.367 4.713 33.305 1.00 12.15 196 ALA A CA 1
ATOM 1532 C C . ALA A 1 196 ? 9.747 5.213 34.706 1.00 13.89 196 ALA A C 1
ATOM 1533 O O . ALA A 1 196 ? 9.805 6.420 34.930 1.00 14.14 196 ALA A O 1
ATOM 1535 N N . ALA A 1 197 ? 9.984 4.284 35.639 1.00 14.47 197 ALA A N 1
ATOM 1536 C CA . ALA A 1 197 ? 10.372 4.654 36.998 1.00 15.00 197 ALA A CA 1
ATOM 1537 C C . ALA A 1 197 ? 11.693 5.410 37.024 1.00 15.47 197 ALA A C 1
ATOM 1538 O O . ALA A 1 197 ? 11.819 6.406 37.734 1.00 16.59 197 ALA A O 1
ATOM 1540 N N . GLU A 1 198 ? 12.671 4.965 36.222 1.00 14.67 198 GLU A N 1
ATOM 1541 C CA . GLU A 1 198 ? 13.975 5.634 36.178 1.00 16.29 198 GLU A CA 1
ATOM 1542 C C . GLU A 1 198 ? 13.837 7.025 35.589 1.00 13.88 198 GLU A C 1
ATOM 1543 O O . GLU A 1 198 ? 14.468 7.963 36.057 1.00 15.23 198 GLU A O 1
ATOM 1549 N N . SER A 1 199 ? 12.984 7.154 34.568 1.00 12.93 199 SER A N 1
ATOM 1550 C CA . SER A 1 199 ? 12.741 8.463 33.965 1.00 13.01 199 SER A CA 1
ATOM 1551 C C . SER A 1 199 ? 12.103 9.455 34.941 1.00 12.48 199 SER A C 1
ATOM 1552 O O . SER A 1 199 ? 12.586 10.576 35.112 1.00 12.92 199 SER A O 1
ATOM 1555 N N . LEU A 1 200 ? 11.026 9.029 35.592 1.00 13.84 200 LEU A N 1
ATOM 1556 C CA . LEU A 1 200 ? 10.344 9.906 36.535 1.00 14.10 200 LEU A CA 1
ATOM 1557 C C . LEU A 1 200 ? 11.257 10.264 37.712 1.00 14.42 200 LEU A C 1
ATOM 1558 O O . LEU A 1 200 ? 11.220 11.390 38.160 1.00 16.17 200 LEU A O 1
ATOM 1563 N N . ALA A 1 201 ? 12.112 9.334 38.150 1.00 14.22 201 ALA A N 1
ATOM 1564 C CA . ALA A 1 201 ? 13.090 9.648 39.212 1.00 16.66 201 ALA A CA 1
ATOM 1565 C C . ALA A 1 201 ? 14.055 10.749 38.760 1.00 15.68 201 ALA A C 1
ATOM 1566 O O . ALA A 1 201 ? 14.401 11.660 39.517 1.00 18.00 201 ALA A O 1
ATOM 1568 N N . LEU A 1 202 ? 14.474 10.693 37.492 1.00 16.37 202 LEU A N 1
ATOM 1569 C CA . LEU A 1 202 ? 15.352 11.738 36.967 1.00 16.45 202 LEU A CA 1
ATOM 1570 C C . LEU A 1 202 ? 14.659 13.084 36.902 1.00 15.21 202 LEU A C 1
ATOM 1571 O O . LEU A 1 202 ? 15.249 14.106 37.246 1.00 18.19 202 LEU A O 1
ATOM 1576 N N . PHE A 1 203 ? 13.398 13.095 36.491 1.00 14.27 203 PHE A N 1
ATOM 1577 C CA . PHE A 1 203 ? 12.628 14.340 36.479 1.00 16.70 203 PHE A CA 1
ATOM 1578 C C . PHE A 1 203 ? 12.459 14.959 37.876 1.00 18.31 203 PHE A C 1
ATOM 1579 O O . PHE A 1 203 ? 12.287 16.162 37.979 1.00 20.55 203 PHE A O 1
ATOM 1587 N N . GLU A 1 204 ? 12.506 14.123 38.920 1.00 15.74 204 GLU A N 1
ATOM 1588 C CA . GLU A 1 204 ? 12.396 14.554 40.335 1.00 15.64 204 GLU A CA 1
ATOM 1589 C C . GLU A 1 204 ? 13.734 14.958 40.957 1.00 16.84 204 GLU A C 1
ATOM 1590 O O . GLU A 1 204 ? 13.760 15.465 42.075 1.00 20.15 204 GLU A O 1
ATOM 1596 N N . ASP A 1 205 ? 14.833 14.770 40.236 1.00 16.03 205 ASP A N 1
ATOM 1597 C CA . ASP A 1 205 ? 16.141 15.157 40.725 1.00 16.70 205 ASP A CA 1
ATOM 1598 C C . ASP A 1 205 ? 16.304 16.670 40.697 1.00 15.66 205 ASP A C 1
ATOM 1599 O O . ASP A 1 205 ? 15.952 17.349 39.724 1.00 16.66 205 ASP A O 1
ATOM 1604 N N . ARG A 1 206 ? 16.875 17.203 41.765 1.00 19.65 206 ARG A N 1
ATOM 1605 C CA . ARG A 1 206 ? 16.949 18.646 41.929 1.00 20.86 206 ARG A CA 1
ATOM 1606 C C . ARG A 1 206 ? 17.777 19.341 40.835 1.00 21.16 206 ARG A C 1
ATOM 1607 O O . ARG A 1 206 ? 17.465 20.456 40.408 1.00 21.54 206 ARG A O 1
ATOM 1615 N N . ASP A 1 207 ? 18.797 18.662 40.335 1.00 19.72 207 ASP A N 1
ATOM 1616 C CA . ASP A 1 207 ? 19.626 19.241 39.272 1.00 19.04 207 ASP A CA 1
ATOM 1617 C C . ASP A 1 207 ? 18.880 19.392 37.928 1.00 17.60 207 ASP A C 1
ATOM 1618 O O . ASP A 1 207 ? 19.040 20.394 37.248 1.00 17.32 207 ASP A O 1
ATOM 1623 N N . VAL A 1 208 ? 18.059 18.405 37.585 1.00 14.98 208 VAL A N 1
ATOM 1624 C CA . VAL A 1 208 ? 17.216 18.461 36.385 1.00 13.70 208 VAL A CA 1
ATOM 1625 C C . VAL A 1 208 ? 16.203 19.600 36.488 1.00 13.34 208 VAL A C 1
ATOM 1626 O O . VAL A 1 208 ? 16.057 20.417 35.572 1.00 16.11 208 VAL A O 1
ATOM 1630 N N . ILE A 1 209 ? 15.530 19.674 37.618 1.00 14.50 209 ILE A N 1
ATOM 1631 C CA . ILE A 1 209 ? 14.608 20.768 37.857 1.00 15.28 209 ILE A CA 1
ATOM 1632 C C . ILE A 1 209 ? 15.304 22.138 37.799 1.00 15.79 209 ILE A C 1
ATOM 1633 O O . ILE A 1 209 ? 14.770 23.098 37.240 1.00 16.61 209 ILE A O 1
ATOM 1638 N N . ALA A 1 210 ? 16.478 22.241 38.413 1.00 16.57 210 ALA A N 1
ATOM 1639 C CA . ALA A 1 210 ? 17.233 23.486 38.376 1.00 16.78 210 ALA A CA 1
ATOM 1640 C C . ALA A 1 210 ? 17.576 23.901 36.944 1.00 16.18 210 ALA A C 1
ATOM 1641 O O . ALA A 1 210 ? 17.491 25.080 36.601 1.00 17.15 210 ALA A O 1
ATOM 1643 N N . TYR A 1 211 ? 17.944 22.926 36.124 1.00 15.42 211 TYR A N 1
ATOM 1644 C CA . TYR A 1 211 ? 18.187 23.194 34.706 1.00 15.10 211 TYR A CA 1
ATOM 1645 C C . TYR A 1 211 ? 16.941 23.744 33.984 1.00 14.09 211 TYR A C 1
ATOM 1646 O O . TYR A 1 211 ? 17.009 24.766 33.282 1.00 15.69 211 TYR A O 1
ATOM 1655 N N . LEU A 1 212 ? 15.808 23.083 34.190 1.00 15.22 212 LEU A N 1
ATOM 1656 C CA . LEU A 1 212 ? 14.584 23.450 33.495 1.00 16.48 212 LEU A CA 1
ATOM 1657 C C . LEU A 1 212 ? 14.159 24.848 33.914 1.00 17.42 212 LEU A C 1
ATOM 1658 O O . LEU A 1 212 ? 13.782 25.666 33.095 1.00 17.88 212 LEU A O 1
ATOM 1663 N N . GLU A 1 213 ? 14.254 25.129 35.209 1.00 17.43 213 GLU A N 1
ATOM 1664 C CA . GLU A 1 213 ? 13.872 26.447 35.702 1.00 18.55 213 GLU A CA 1
ATOM 1665 C C . GLU A 1 213 ? 14.800 27.551 35.220 1.00 18.34 213 GLU A C 1
ATOM 1666 O O . GLU A 1 213 ? 14.339 28.660 34.889 1.00 20.90 213 GLU A O 1
ATOM 1672 N N . ALA A 1 214 ? 16.099 27.279 35.195 1.00 19.51 214 ALA A N 1
ATOM 1673 C CA . ALA A 1 214 ? 17.069 28.250 34.684 1.00 19.84 214 ALA A CA 1
ATOM 1674 C C . ALA A 1 214 ? 16.803 28.558 33.207 1.00 19.10 214 ALA A C 1
ATOM 1675 O O . ALA A 1 214 ? 16.863 29.715 32.794 1.00 20.50 214 ALA A O 1
ATOM 1677 N N . GLU A 1 215 ? 16.517 27.529 32.417 1.00 17.39 215 GLU A N 1
ATOM 1678 C CA . GLU A 1 215 ? 16.168 27.720 30.996 1.00 17.43 215 GLU A CA 1
ATOM 1679 C C . GLU A 1 215 ? 14.925 28.575 30.829 1.00 17.29 215 GLU A C 1
ATOM 1680 O O . GLU A 1 215 ? 14.894 29.464 29.976 1.00 18.76 215 GLU A O 1
ATOM 1686 N N A ARG A 1 216 ? 13.903 28.315 31.648 0.50 18.15 216 ARG A N 1
ATOM 1687 N N B ARG A 1 216 ? 13.909 28.342 31.653 0.50 18.76 216 ARG A N 1
ATOM 1688 C CA A ARG A 1 216 ? 12.680 29.122 31.647 0.50 20.67 216 ARG A CA 1
ATOM 1689 C CA B ARG A 1 216 ? 12.688 29.141 31.581 0.50 21.20 216 ARG A CA 1
ATOM 1690 C C A ARG A 1 216 ? 12.988 30.597 31.878 0.50 19.98 216 ARG A C 1
ATOM 1691 C C B ARG A 1 216 ? 12.903 30.606 31.970 0.50 20.78 216 ARG A C 1
ATOM 1692 O O A ARG A 1 216 ? 12.410 31.465 31.218 0.50 25.78 216 ARG A O 1
ATOM 1693 O O B ARG A 1 216 ? 12.155 31.484 31.528 0.50 23.81 216 ARG A O 1
ATOM 1708 N N . SER A 1 217 ? 13.915 30.876 32.790 1.00 21.83 217 SER A N 1
ATOM 1709 C CA . SER A 1 217 ? 14.291 32.248 33.096 1.00 23.53 217 SER A CA 1
ATOM 1710 C C . SER A 1 217 ? 15.109 32.923 31.993 1.00 23.36 217 SER A C 1
ATOM 1711 O O . SER A 1 217 ? 14.826 34.064 31.637 1.00 26.05 217 SER A O 1
ATOM 1714 N N . SER A 1 218 ? 16.104 32.219 31.448 1.00 23.52 218 SER A N 1
ATOM 1715 C CA . SER A 1 218 ? 17.004 32.800 30.449 1.00 24.17 218 SER A CA 1
ATOM 1716 C C . SER A 1 218 ? 16.375 32.855 29.051 1.00 22.27 218 SER A C 1
ATOM 1717 O O . SER A 1 218 ? 16.799 33.632 28.188 1.00 25.62 218 SER A O 1
ATOM 1720 N N . GLY A 1 219 ? 15.361 32.028 28.842 1.00 19.67 219 GLY A N 1
ATOM 1721 C CA . GLY A 1 219 ? 14.654 32.002 27.592 1.00 19.16 219 GLY A CA 1
ATOM 1722 C C . GLY A 1 219 ? 15.450 31.284 26.531 1.00 18.58 219 GLY A C 1
ATOM 1723 O O . GLY A 1 219 ? 16.334 30.476 26.818 1.00 19.59 219 GLY A O 1
ATOM 1724 N N . GLY A 1 220 ? 15.119 31.582 25.291 1.00 16.43 220 GLY A N 1
ATOM 1725 C CA . GLY A 1 220 ? 15.596 30.812 24.174 1.00 14.16 220 GLY A CA 1
ATOM 1726 C C . GLY A 1 220 ? 14.448 29.933 23.741 1.00 11.73 220 GLY A C 1
ATOM 1727 O O . GLY A 1 220 ? 13.805 29.241 24.557 1.00 12.23 220 GLY A O 1
ATOM 1728 N N . TRP A 1 221 ? 14.148 29.980 22.439 1.00 10.85 221 TRP A N 1
ATOM 1729 C CA . TRP A 1 221 ? 13.057 29.213 21.872 1.00 10.86 221 TRP A CA 1
ATOM 1730 C C . TRP A 1 221 ? 13.538 27.868 21.363 1.00 8.79 221 TRP A C 1
ATOM 1731 O O . TRP A 1 221 ? 14.661 27.739 20.862 1.00 11.73 221 TRP A O 1
ATOM 1742 N N . CYS A 1 222 ? 12.667 26.880 21.448 1.00 9.33 222 CYS A N 1
ATOM 1743 C CA . CYS A 1 222 ? 12.804 25.623 20.721 1.00 9.71 222 CYS A CA 1
ATOM 1744 C C . CYS A 1 222 ? 11.893 25.643 19.508 1.00 10.01 222 CYS A C 1
ATOM 1745 O O . CYS A 1 222 ? 10.894 26.342 19.480 1.00 10.19 222 CYS A O 1
ATOM 1748 N N . HIS A 1 223 ? 12.280 24.857 18.500 1.00 8.83 223 HIS A N 1
ATOM 1749 C CA . HIS A 1 223 ? 11.484 24.706 17.294 1.00 9.50 223 HIS A CA 1
ATOM 1750 C C . HIS A 1 223 ? 10.263 23.806 17.528 1.00 9.99 223 HIS A C 1
ATOM 1751 O O . HIS A 1 223 ? 9.159 24.109 17.095 1.00 9.74 223 HIS A O 1
ATOM 1758 N N . LEU A 1 224 ? 10.479 22.683 18.218 1.00 10.84 224 LEU A N 1
ATOM 1759 C CA . LEU A 1 224 ? 9.399 21.791 18.682 1.00 12.00 224 LEU A CA 1
ATOM 1760 C C . LEU A 1 224 ? 8.601 21.094 17.582 1.00 11.21 224 LEU A C 1
ATOM 1761 O O . LEU A 1 224 ? 7.537 20.552 17.834 1.00 13.93 224 LEU A O 1
ATOM 1766 N N . ASP A 1 225 ? 9.151 21.036 16.365 1.00 11.53 225 ASP A N 1
ATOM 1767 C CA . ASP A 1 225 ? 8.575 20.165 15.341 1.00 12.31 225 ASP A CA 1
ATOM 1768 C C . ASP A 1 225 ? 9.702 19.599 14.493 1.00 11.34 225 ASP A C 1
ATOM 1769 O O . ASP A 1 225 ? 9.763 19.764 13.258 1.00 12.23 225 ASP A O 1
ATOM 1774 N N . VAL A 1 226 ? 10.582 18.888 15.167 1.00 11.41 226 VAL A N 1
ATOM 1775 C CA . VAL A 1 226 ? 11.836 18.419 14.615 1.00 11.52 226 VAL A CA 1
ATOM 1776 C C . VAL A 1 226 ? 11.633 17.083 13.939 1.00 12.60 226 VAL A C 1
ATOM 1777 O O . VAL A 1 226 ? 11.893 16.015 14.497 1.00 15.57 226 VAL A O 1
ATOM 1781 N N . ILE A 1 227 ? 11.142 17.180 12.703 1.00 12.93 227 ILE A N 1
ATOM 1782 C CA . ILE A 1 227 ? 10.875 16.035 11.849 1.00 14.00 227 ILE A CA 1
ATOM 1783 C C . ILE A 1 227 ? 11.623 16.290 10.543 1.00 12.41 227 ILE A C 1
ATOM 1784 O O . ILE A 1 227 ? 11.889 17.431 10.216 1.00 12.58 227 ILE A O 1
ATOM 1789 N N . PRO A 1 228 ? 11.941 15.229 9.791 1.00 13.73 228 PRO A N 1
ATOM 1790 C CA . PRO A 1 228 ? 12.776 15.427 8.591 1.00 12.99 228 PRO A CA 1
ATOM 1791 C C . PRO A 1 228 ? 12.235 16.445 7.607 1.00 13.71 228 PRO A C 1
ATOM 1792 O O . PRO A 1 228 ? 13.008 17.219 7.058 1.00 13.67 228 PRO A O 1
ATOM 1796 N N . SER A 1 229 ? 10.927 16.453 7.399 1.00 13.50 229 SER A N 1
ATOM 1797 C CA . SER A 1 229 ? 10.367 17.384 6.435 1.00 14.79 229 SER A CA 1
ATOM 1798 C C . SER A 1 229 ? 10.482 18.854 6.826 1.00 13.54 229 SER A C 1
ATOM 1799 O O . SER A 1 229 ? 10.285 19.706 5.965 1.00 16.40 229 SER A O 1
ATOM 1802 N N . ASN A 1 230 ? 10.784 19.164 8.105 1.00 11.02 230 ASN A N 1
ATOM 1803 C CA . ASN A 1 230 ? 11.022 20.539 8.522 1.00 10.45 230 ASN A CA 1
ATOM 1804 C C . ASN A 1 230 ? 12.501 20.902 8.670 1.00 10.72 230 ASN A C 1
ATOM 1805 O O . ASN A 1 230 ? 12.815 22.043 8.999 1.00 10.73 230 ASN A O 1
ATOM 1810 N N . CYS A 1 231 ? 13.381 19.926 8.417 1.00 10.82 231 CYS A N 1
ATOM 1811 C CA . CYS A 1 231 ? 14.817 20.075 8.627 1.00 10.75 231 CYS A CA 1
ATOM 1812 C C . CYS A 1 231 ? 15.496 19.800 7.290 1.00 11.57 231 CYS A C 1
ATOM 1813 O O . CYS A 1 231 ? 15.828 18.676 6.983 1.00 12.41 231 CYS A O 1
ATOM 1816 N N . LEU A 1 232 ? 15.666 20.840 6.494 1.00 10.40 232 LEU A N 1
ATOM 1817 C CA . LEU A 1 232 ? 16.114 20.638 5.119 1.00 11.18 232 LEU A CA 1
ATOM 1818 C C . LEU A 1 232 ? 17.640 20.686 5.045 1.00 9.99 232 LEU A C 1
ATOM 1819 O O . LEU A 1 232 ? 18.250 21.706 5.368 1.00 11.85 232 LEU A O 1
ATOM 1824 N N . TYR A 1 233 ? 18.240 19.571 4.642 1.00 11.65 233 TYR A N 1
ATOM 1825 C CA . TYR A 1 233 ? 19.684 19.473 4.454 1.00 10.88 233 TYR A CA 1
ATOM 1826 C C . TYR A 1 233 ? 19.988 19.952 3.027 1.00 11.07 233 TYR A C 1
ATOM 1827 O O . TYR A 1 233 ? 19.479 19.400 2.033 1.00 13.53 233 TYR A O 1
ATOM 1836 N N . THR A 1 234 ? 20.761 21.026 2.944 1.00 11.96 234 THR A N 1
ATOM 1837 C CA . THR A 1 234 ? 20.916 21.776 1.700 1.00 13.13 234 THR A CA 1
ATOM 1838 C C . THR A 1 234 ? 22.178 21.354 0.943 1.00 13.99 234 THR A C 1
ATOM 1839 O O . THR A 1 234 ? 23.054 20.689 1.500 1.00 14.21 234 THR A O 1
ATOM 1843 N N . PRO A 1 235 ? 22.302 21.761 -0.338 1.00 15.49 235 PRO A N 1
ATOM 1844 C CA . PRO A 1 235 ? 23.542 21.526 -1.068 1.00 15.33 235 PRO A CA 1
ATOM 1845 C C . PRO A 1 235 ? 24.798 22.192 -0.456 1.00 15.29 235 PRO A C 1
ATOM 1846 O O . PRO A 1 235 ? 25.916 21.797 -0.778 1.00 18.26 235 PRO A O 1
ATOM 1850 N N . GLN A 1 236 ? 24.621 23.174 0.429 1.00 16.02 236 GLN A N 1
ATOM 1851 C CA . GLN A 1 236 ? 25.755 23.715 1.185 1.00 15.11 236 GLN A CA 1
ATOM 1852 C C . GLN A 1 236 ? 26.001 22.971 2.512 1.00 13.22 236 GLN A C 1
ATOM 1853 O O . GLN A 1 236 ? 26.823 23.386 3.325 1.00 15.00 236 GLN A O 1
ATOM 1859 N N . HIS A 1 237 ? 25.349 21.826 2.674 1.00 13.20 237 HIS A N 1
ATOM 1860 C CA . HIS A 1 237 ? 25.594 20.938 3.808 1.00 13.10 237 HIS A CA 1
ATOM 1861 C C . HIS A 1 237 ? 25.280 21.616 5.146 1.00 12.23 237 HIS A C 1
ATOM 1862 O O . HIS A 1 237 ? 25.982 21.446 6.137 1.00 12.76 237 HIS A O 1
ATOM 1869 N N . GLN A 1 238 ? 24.196 22.376 5.153 1.00 12.15 238 GLN A N 1
ATOM 1870 C CA . GLN A 1 238 ? 23.622 22.920 6.374 1.00 10.89 238 GLN A CA 1
ATOM 1871 C C . GLN A 1 238 ? 22.191 22.468 6.464 1.00 11.21 238 GLN A C 1
ATOM 1872 O O . GLN A 1 238 ? 21.622 21.937 5.515 1.00 12.50 238 GLN A O 1
ATOM 1878 N N . VAL A 1 239 ? 21.600 22.647 7.637 1.00 10.61 239 VAL A N 1
ATOM 1879 C CA . VAL A 1 239 ? 20.181 22.411 7.783 1.00 9.76 239 VAL A CA 1
ATOM 1880 C C . VAL A 1 239 ? 19.434 23.718 7.985 1.00 9.90 239 VAL A C 1
ATOM 1881 O O . VAL A 1 239 ? 19.768 24.517 8.872 1.00 9.88 239 VAL A O 1
ATOM 1885 N N . VAL A 1 240 ? 18.396 23.906 7.181 1.00 10.05 240 VAL A N 1
ATOM 1886 C CA . VAL A 1 240 ? 17.537 25.059 7.252 1.00 9.94 240 VAL A CA 1
ATOM 1887 C C . VAL A 1 240 ? 16.191 24.598 7.771 1.00 10.57 240 VAL A C 1
ATOM 1888 O O . VAL A 1 240 ? 15.601 23.653 7.257 1.00 10.72 240 VAL A O 1
ATOM 1892 N N . LEU A 1 241 ? 15.735 25.260 8.829 1.00 10.59 241 LEU A N 1
ATOM 1893 C CA . LEU A 1 241 ? 14.453 24.929 9.402 1.00 11.04 241 LEU A CA 1
ATOM 1894 C C . LEU A 1 241 ? 13.314 25.626 8.689 1.00 10.32 241 LEU A C 1
ATOM 1895 O O . LEU A 1 241 ? 13.420 26.778 8.290 1.00 12.13 241 LEU A O 1
ATOM 1900 N N . ILE A 1 242 ? 12.210 24.911 8.578 1.00 10.71 242 ILE A N 1
ATOM 1901 C CA . ILE A 1 242 ? 10.943 25.498 8.175 1.00 10.77 242 ILE A CA 1
ATOM 1902 C C . ILE A 1 242 ? 9.859 25.119 9.207 1.00 10.22 242 ILE A C 1
ATOM 1903 O O . ILE A 1 242 ? 10.073 24.236 10.050 1.00 10.60 242 ILE A O 1
ATOM 1908 N N . ASP A 1 243 ? 8.723 25.784 9.112 1.00 10.44 243 ASP A N 1
ATOM 1909 C CA . ASP A 1 243 ? 7.567 25.536 9.992 1.00 9.79 243 ASP A CA 1
ATOM 1910 C C . ASP A 1 243 ? 7.839 25.791 11.473 1.00 10.10 243 ASP A C 1
ATOM 1911 O O . ASP A 1 243 ? 8.067 24.845 12.213 1.00 12.04 243 ASP A O 1
ATOM 1916 N N . PHE A 1 244 ? 7.817 27.071 11.821 1.00 8.75 244 PHE A N 1
ATOM 1917 C CA . PHE A 1 244 ? 8.058 27.524 13.189 1.00 9.70 244 PHE A CA 1
ATOM 1918 C C . PHE A 1 244 ? 6.752 27.682 13.959 1.00 10.85 244 PHE A C 1
ATOM 1919 O O . PHE A 1 244 ? 6.732 28.355 14.971 1.00 11.18 244 PHE A O 1
ATOM 1927 N N . GLU A 1 245 ? 5.679 27.037 13.530 1.00 10.27 245 GLU A N 1
ATOM 1928 C CA . GLU A 1 245 ? 4.356 27.253 14.126 1.00 10.65 245 GLU A CA 1
ATOM 1929 C C . GLU A 1 245 ? 4.248 26.720 15.558 1.00 10.83 245 GLU A C 1
ATOM 1930 O O . GLU A 1 245 ? 3.409 27.190 16.306 1.00 13.50 245 GLU A O 1
ATOM 1936 N N . LEU A 1 246 ? 5.036 25.707 15.886 1.00 10.08 246 LEU A N 1
ATOM 1937 C CA . LEU A 1 246 ? 5.044 25.179 17.261 1.00 10.66 246 LEU A CA 1
ATOM 1938 C C . LEU A 1 246 ? 6.153 25.768 18.125 1.00 10.93 246 LEU A C 1
ATOM 1939 O O . LEU A 1 246 ? 6.244 25.433 19.314 1.00 13.38 246 LEU A O 1
ATOM 1944 N N . ALA A 1 247 ? 6.983 26.637 17.565 1.00 9.64 247 ALA A N 1
ATOM 1945 C CA . ALA A 1 247 ? 8.128 27.187 18.276 1.00 9.78 247 ALA A CA 1
ATOM 1946 C C . ALA A 1 247 ? 7.654 28.074 19.420 1.00 10.29 247 ALA A C 1
ATOM 1947 O O . ALA A 1 247 ? 6.672 28.798 19.274 1.00 11.50 247 ALA A O 1
ATOM 1949 N N . ARG A 1 248 ? 8.379 28.020 20.548 1.00 10.03 248 ARG A N 1
ATOM 1950 C CA . ARG A 1 248 ? 8.069 28.866 21.722 1.00 10.94 248 ARG A CA 1
ATOM 1951 C C . ARG A 1 248 ? 9.254 28.781 22.666 1.00 11.08 248 ARG A C 1
ATOM 1952 O O . ARG A 1 248 ? 10.091 27.913 22.511 1.00 10.19 248 ARG A O 1
ATOM 1960 N N . PRO A 1 249 ? 9.324 29.706 23.636 1.00 10.22 249 PRO A N 1
ATOM 1961 C CA . PRO A 1 249 ? 10.343 29.581 24.658 1.00 10.45 249 PRO A CA 1
ATOM 1962 C C . PRO A 1 249 ? 10.215 28.207 25.351 1.00 10.83 249 PRO A C 1
ATOM 1963 O O . PRO A 1 249 ? 9.125 27.827 25.801 1.00 12.13 249 PRO A O 1
ATOM 1967 N N . ALA A 1 250 ? 11.314 27.479 25.439 1.00 11.30 250 ALA A N 1
ATOM 1968 C CA . ALA A 1 250 ? 11.319 26.149 26.048 1.00 11.38 250 ALA A CA 1
ATOM 1969 C C . ALA A 1 250 ? 12.736 25.704 26.285 1.00 11.63 250 ALA A C 1
ATOM 1970 O O . ALA A 1 250 ? 13.638 26.132 25.563 1.00 12.66 250 ALA A O 1
ATOM 1972 N N . PRO A 1 251 ? 12.960 24.826 27.287 1.00 12.00 251 PRO A N 1
ATOM 1973 C CA . PRO A 1 251 ? 14.319 24.397 27.552 1.00 12.27 251 PRO A CA 1
ATOM 1974 C C . PRO A 1 251 ? 14.925 23.694 26.347 1.00 11.31 251 PRO A C 1
ATOM 1975 O O . PRO A 1 251 ? 14.264 22.885 25.710 1.00 11.36 251 PRO A O 1
ATOM 1979 N N . ARG A 1 252 ? 16.198 23.979 26.106 1.00 11.07 252 ARG A N 1
ATOM 1980 C CA . ARG A 1 252 ? 16.930 23.411 24.991 1.00 10.41 252 ARG A CA 1
ATOM 1981 C C . ARG A 1 252 ? 16.889 21.888 24.959 1.00 11.34 252 ARG A C 1
ATOM 1982 O O . ARG A 1 252 ? 16.875 21.274 23.883 1.00 12.33 252 ARG A O 1
ATOM 1990 N N . ALA A 1 253 ? 16.856 21.254 26.119 1.00 11.40 253 ALA A N 1
ATOM 1991 C CA . ALA A 1 253 ? 16.781 19.815 26.213 1.00 9.97 253 ALA A CA 1
ATOM 1992 C C . ALA A 1 253 ? 15.612 19.204 25.434 1.00 10.85 253 ALA A C 1
ATOM 1993 O O . ALA A 1 253 ? 15.679 18.033 25.027 1.00 11.71 253 ALA A O 1
ATOM 1995 N N . LEU A 1 254 ? 14.520 19.950 25.274 1.00 11.35 254 LEU A N 1
ATOM 1996 C CA . LEU A 1 254 ? 13.386 19.406 24.522 1.00 11.66 254 LEU A CA 1
ATOM 1997 C C . LEU A 1 254 ? 13.733 19.148 23.054 1.00 11.49 254 LEU A C 1
ATOM 1998 O O . LEU A 1 254 ? 13.515 18.048 22.575 1.00 10.96 254 LEU A O 1
ATOM 2003 N N . ASP A 1 255 ? 14.312 20.132 22.379 1.00 10.34 255 ASP A N 1
ATOM 2004 C CA . ASP A 1 255 ? 14.716 19.923 20.998 1.00 11.00 255 ASP A CA 1
ATOM 2005 C C . ASP A 1 255 ? 15.812 18.858 20.935 1.00 11.18 255 ASP A C 1
ATOM 2006 O O . ASP A 1 255 ? 15.811 18.011 20.039 1.00 10.64 255 ASP A O 1
ATOM 2027 N N . ALA A 1 257 ? 16.471 16.283 22.985 1.00 10.04 257 ALA A N 1
ATOM 2028 C CA . ALA A 1 257 ? 15.930 14.954 23.233 1.00 9.78 257 ALA A CA 1
ATOM 2029 C C . ALA A 1 257 ? 15.047 14.478 22.082 1.00 9.18 257 ALA A C 1
ATOM 2030 O O . ALA A 1 257 ? 15.029 13.299 21.784 1.00 9.96 257 ALA A O 1
ATOM 2032 N N . HIS A 1 258 ? 14.244 15.369 21.524 1.00 10.35 258 HIS A N 1
ATOM 2033 C CA . HIS A 1 258 ? 13.377 14.965 20.399 1.00 10.40 258 HIS A CA 1
ATOM 2034 C C . HIS A 1 258 ? 14.176 14.565 19.146 1.00 10.40 258 HIS A C 1
ATOM 2035 O O . HIS A 1 258 ? 13.892 13.521 18.566 1.00 10.58 258 HIS A O 1
ATOM 2042 N N . LEU A 1 259 ? 15.205 15.327 18.826 1.00 9.55 259 LEU A N 1
ATOM 2043 C CA . LEU A 1 259 ? 16.115 14.941 17.755 1.00 9.53 259 LEU A CA 1
ATOM 2044 C C . LEU A 1 259 ? 16.774 13.606 18.060 1.00 10.87 259 LEU A C 1
ATOM 2045 O O . LEU A 1 259 ? 16.838 12.710 17.209 1.00 10.52 259 LEU A O 1
ATOM 2050 N N . LEU A 1 260 ? 17.270 13.454 19.294 1.00 9.98 260 LEU A N 1
ATOM 2051 C CA . LEU A 1 260 ? 17.939 12.223 19.638 1.00 9.94 260 LEU A CA 1
ATOM 2052 C C . LEU A 1 260 ? 17.011 11.017 19.553 1.00 8.95 260 LEU A C 1
ATOM 2053 O O . LEU A 1 260 ? 17.400 9.954 19.089 1.00 10.38 260 LEU A O 1
ATOM 2058 N N . ARG A 1 261 ? 15.796 11.141 20.073 1.00 9.51 261 ARG A N 1
ATOM 2059 C CA . ARG A 1 261 ? 14.935 9.981 20.107 1.00 10.51 261 ARG A CA 1
ATOM 2060 C C . ARG A 1 261 ? 14.619 9.523 18.678 1.00 10.89 261 ARG A C 1
ATOM 2061 O O . ARG A 1 261 ? 14.654 8.346 18.370 1.00 11.77 261 ARG A O 1
ATOM 2069 N N . ARG A 1 262 ? 14.279 10.475 17.846 1.00 11.99 262 ARG A N 1
ATOM 2070 C CA . ARG A 1 262 ? 13.941 10.134 16.455 1.00 11.48 262 ARG A CA 1
ATOM 2071 C C . ARG A 1 262 ? 15.127 9.523 15.723 1.00 11.10 262 ARG A C 1
ATOM 2072 O O . ARG A 1 262 ? 14.984 8.522 14.997 1.00 14.80 262 ARG A O 1
ATOM 2080 N N A SER A 1 263 ? 16.292 10.135 15.893 0.50 11.08 263 SER A N 1
ATOM 2081 N N B SER A 1 263 ? 16.297 10.103 15.913 0.50 10.80 263 SER A N 1
ATOM 2082 C CA A SER A 1 263 ? 17.507 9.653 15.240 0.50 12.06 263 SER A CA 1
ATOM 2083 C CA B SER A 1 263 ? 17.480 9.633 15.209 0.50 11.59 263 SER A CA 1
ATOM 2084 C C A SER A 1 263 ? 17.847 8.255 15.741 0.50 12.94 263 SER A C 1
ATOM 2085 C C B SER A 1 263 ? 17.972 8.287 15.739 0.50 12.78 263 SER A C 1
ATOM 2086 O O A SER A 1 263 ? 17.983 7.303 14.953 0.50 13.01 263 SER A O 1
ATOM 2087 O O B SER A 1 263 ? 18.367 7.402 14.958 0.50 12.92 263 SER A O 1
ATOM 2092 N N . LEU A 1 264 ? 17.963 8.129 17.063 1.00 11.40 264 LEU A N 1
ATOM 2093 C CA . LEU A 1 264 ? 18.394 6.873 17.647 1.00 10.38 264 LEU A CA 1
ATOM 2094 C C . LEU A 1 264 ? 17.421 5.730 17.380 1.00 11.48 264 LEU A C 1
ATOM 2095 O O . LEU A 1 264 ? 17.837 4.598 17.184 1.00 13.32 264 LEU A O 1
ATOM 2100 N N A GLU A 1 265 ? 16.115 5.996 17.414 0.50 12.89 265 GLU A N 1
ATOM 2101 N N B GLU A 1 265 ? 16.130 6.046 17.312 0.50 13.30 265 GLU A N 1
ATOM 2102 C CA A GLU A 1 265 ? 15.135 4.915 17.206 0.50 15.94 265 GLU A CA 1
ATOM 2103 C CA B GLU A 1 265 ? 15.150 5.085 16.808 0.50 16.09 265 GLU A CA 1
ATOM 2104 C C A GLU A 1 265 ? 15.215 4.367 15.789 0.50 17.64 265 GLU A C 1
ATOM 2105 C C B GLU A 1 265 ? 15.478 4.689 15.373 0.50 16.50 265 GLU A C 1
ATOM 2106 O O A GLU A 1 265 ? 14.955 3.190 15.561 0.50 14.43 265 GLU A O 1
ATOM 2107 O O B GLU A 1 265 ? 15.682 3.510 15.085 0.50 17.96 265 GLU A O 1
ATOM 2118 N N A ARG A 1 266 ? 15.579 5.232 14.848 0.50 18.93 266 ARG A N 1
ATOM 2119 N N B ARG A 1 266 ? 15.560 5.668 14.477 0.50 15.91 266 ARG A N 1
ATOM 2120 C CA A ARG A 1 266 ? 15.671 4.852 13.437 0.50 21.54 266 ARG A CA 1
ATOM 2121 C CA B ARG A 1 266 ? 15.860 5.358 13.074 0.50 19.13 266 ARG A CA 1
ATOM 2122 C C A ARG A 1 266 ? 17.089 4.405 13.011 0.50 21.65 266 ARG A C 1
ATOM 2123 C C B ARG A 1 266 ? 17.114 4.487 12.955 0.50 19.81 266 ARG A C 1
ATOM 2124 O O A ARG A 1 266 ? 17.236 3.726 11.991 0.50 25.26 266 ARG A O 1
ATOM 2125 O O B ARG A 1 266 ? 17.163 3.563 12.138 0.50 22.87 266 ARG A O 1
ATOM 2140 N N . GLY A 1 267 ? 18.117 4.780 13.776 1.00 21.68 267 GLY A N 1
ATOM 2141 C CA . GLY A 1 267 ? 19.473 4.228 13.599 1.00 21.00 267 GLY A CA 1
ATOM 2142 C C . GLY A 1 267 ? 19.879 3.150 14.593 1.00 17.94 267 GLY A C 1
ATOM 2143 O O . GLY A 1 267 ? 21.068 2.952 14.843 1.00 16.79 267 GLY A O 1
ATOM 2144 N N . ASN A 1 268 ? 18.899 2.448 15.158 1.00 17.63 268 ASN A N 1
ATOM 2145 C CA . ASN A 1 268 ? 19.133 1.418 16.172 1.00 18.80 268 ASN A CA 1
ATOM 2146 C C . ASN A 1 268 ? 20.199 1.767 17.189 1.00 16.57 268 ASN A C 1
ATOM 2147 O O . ASN A 1 268 ? 21.115 1.001 17.490 1.00 16.18 268 ASN A O 1
ATOM 2152 N N . TRP A 1 269 ? 20.053 2.964 17.722 1.00 13.92 269 TRP A N 1
ATOM 2153 C CA . TRP A 1 269 ? 20.757 3.343 18.940 1.00 14.68 269 TRP A CA 1
ATOM 2154 C C . TRP A 1 269 ? 22.270 3.394 18.725 1.00 16.13 269 TRP A C 1
ATOM 2155 O O . TRP A 1 269 ? 23.045 3.241 19.649 1.00 17.03 269 TRP A O 1
ATOM 2166 N N . ASP A 1 270 ? 22.660 3.687 17.479 1.00 14.24 270 ASP A N 1
ATOM 2167 C CA . ASP A 1 270 ? 24.059 3.967 17.121 1.00 13.78 270 ASP A CA 1
ATOM 2168 C C . ASP A 1 270 ? 24.488 5.297 17.747 1.00 11.37 270 ASP A C 1
ATOM 2169 O O . ASP A 1 270 ? 23.998 6.374 17.385 1.00 12.08 270 ASP A O 1
ATOM 2174 N N . GLY A 1 271 ? 25.397 5.218 18.719 1.00 11.55 271 GLY A N 1
ATOM 2175 C CA . GLY A 1 271 ? 25.827 6.396 19.449 1.00 12.57 271 GLY A CA 1
ATOM 2176 C C . GLY A 1 271 ? 26.579 7.420 18.643 1.00 10.83 271 GLY A C 1
ATOM 2177 O O . GLY A 1 271 ? 26.752 8.544 19.081 1.00 11.91 271 GLY A O 1
ATOM 2178 N N . HIS A 1 272 ? 26.999 7.078 17.414 1.00 11.37 272 HIS A N 1
ATOM 2179 C CA . HIS A 1 272 ? 27.573 8.122 16.554 1.00 12.46 272 HIS A CA 1
ATOM 2180 C C . HIS A 1 272 ? 26.556 9.219 16.277 1.00 10.49 272 HIS A C 1
ATOM 2181 O O . HIS A 1 272 ? 26.921 10.383 16.133 1.00 11.68 272 HIS A O 1
ATOM 2188 N N . LEU A 1 273 ? 25.277 8.844 16.218 1.00 10.80 273 LEU A N 1
ATOM 2189 C CA . LEU A 1 273 ? 24.225 9.815 15.993 1.00 11.36 273 LEU A CA 1
ATOM 2190 C C . LEU A 1 273 ? 24.080 10.730 17.205 1.00 10.84 273 LEU A C 1
ATOM 2191 O O . LEU A 1 273 ? 23.901 11.937 17.039 1.00 10.98 273 LEU A O 1
ATOM 2196 N N . ALA A 1 274 ? 24.167 10.159 18.423 1.00 11.48 274 ALA A N 1
ATOM 2197 C CA . ALA A 1 274 ? 24.053 10.967 19.635 1.00 12.58 274 ALA A CA 1
ATOM 2198 C C . ALA A 1 274 ? 25.251 11.887 19.779 1.00 10.12 274 ALA A C 1
ATOM 2199 O O . ALA A 1 274 ? 25.105 13.053 20.080 1.00 11.99 274 ALA A O 1
ATOM 2201 N N . TYR A 1 275 ? 26.440 11.365 19.481 1.00 10.76 275 TYR A N 1
ATOM 2202 C CA . TYR A 1 275 ? 27.649 12.162 19.585 1.00 13.57 275 TYR A CA 1
ATOM 2203 C C . TYR A 1 275 ? 27.588 13.340 18.621 1.00 12.60 275 TYR A C 1
ATOM 2204 O O . TYR A 1 275 ? 27.937 14.459 18.976 1.00 12.01 275 TYR A O 1
ATOM 2213 N N . ALA A 1 276 ? 27.147 13.068 17.389 1.00 12.16 276 ALA A N 1
ATOM 2214 C CA . ALA A 1 276 ? 27.013 14.135 16.378 1.00 12.47 276 ALA A CA 1
ATOM 2215 C C . ALA A 1 276 ? 26.098 15.253 16.916 1.00 10.52 276 ALA A C 1
ATOM 2216 O O . ALA A 1 276 ? 26.393 16.454 16.822 1.00 11.51 276 ALA A O 1
ATOM 2218 N N . CYS A 1 277 ? 24.998 14.848 17.536 1.00 11.47 277 CYS A N 1
ATOM 2219 C CA . CYS A 1 277 ? 24.072 15.797 18.110 1.00 11.49 277 CYS A CA 1
ATOM 2220 C C . CYS A 1 277 ? 24.694 16.607 19.269 1.00 11.19 277 CYS A C 1
ATOM 2221 O O . CYS A 1 277 ? 24.696 17.834 19.252 1.00 10.85 277 CYS A O 1
ATOM 2224 N N . PHE A 1 278 ? 25.255 15.913 20.263 1.00 11.00 278 PHE A N 1
ATOM 2225 C CA . PHE A 1 278 ? 25.763 16.588 21.461 1.00 11.41 278 PHE A CA 1
ATOM 2226 C C . PHE A 1 278 ? 26.915 17.524 21.080 1.00 11.51 278 PHE A C 1
ATOM 2227 O O . PHE A 1 278 ? 26.990 18.650 21.547 1.00 13.09 278 PHE A O 1
ATOM 2235 N N . LEU A 1 279 ? 27.807 17.050 20.209 1.00 11.98 279 LEU A N 1
ATOM 2236 C CA . LEU A 1 279 ? 28.948 17.861 19.815 1.00 13.07 279 LEU A CA 1
ATOM 2237 C C . LEU A 1 279 ? 28.496 19.202 19.221 1.00 11.10 279 LEU A C 1
ATOM 2238 O O . LEU A 1 279 ? 29.109 20.236 19.450 1.00 12.84 279 LEU A O 1
ATOM 2243 N N . HIS A 1 280 ? 27.427 19.169 18.413 1.00 11.29 280 HIS A N 1
ATOM 2244 C CA . HIS A 1 280 ? 26.998 20.372 17.719 1.00 11.73 280 HIS A CA 1
ATOM 2245 C C . HIS A 1 280 ? 26.121 21.289 18.553 1.00 11.84 280 HIS A C 1
ATOM 2246 O O . HIS A 1 280 ? 26.159 22.490 18.348 1.00 14.37 280 HIS A O 1
ATOM 2253 N N . PHE A 1 281 ? 25.365 20.748 19.518 1.00 12.03 281 PHE A N 1
ATOM 2254 C CA . PHE A 1 281 ? 24.776 21.620 20.551 1.00 12.13 281 PHE A CA 1
ATOM 2255 C C . PHE A 1 281 ? 25.877 22.287 21.396 1.00 11.53 281 PHE A C 1
ATOM 2256 O O . PHE A 1 281 ? 25.864 23.495 21.627 1.00 12.99 281 PHE A O 1
ATOM 2264 N N . ASP A 1 282 ? 26.843 21.481 21.822 1.00 13.09 282 ASP A N 1
ATOM 2265 C CA . ASP A 1 282 ? 27.937 21.961 22.669 1.00 15.31 282 ASP A CA 1
ATOM 2266 C C . ASP A 1 282 ? 28.746 23.059 22.001 1.00 16.55 282 ASP A C 1
ATOM 2267 O O . ASP A 1 282 ? 29.188 23.984 22.667 1.00 19.46 282 ASP A O 1
ATOM 2272 N N . ALA A 1 283 ? 28.924 22.959 20.677 1.00 15.69 283 ALA A N 1
ATOM 2273 C CA . ALA A 1 283 ? 29.686 23.950 19.911 1.00 17.34 283 ALA A CA 1
ATOM 2274 C C . ALA A 1 283 ? 29.067 25.351 20.000 1.00 18.66 283 ALA A C 1
ATOM 2275 O O . ALA A 1 283 ? 29.774 26.355 20.002 1.00 23.85 283 ALA A O 1
ATOM 2277 N N . VAL A 1 284 ? 27.747 25.415 20.078 1.00 15.39 284 VAL A N 1
ATOM 2278 C CA . VAL A 1 284 ? 27.062 26.695 20.216 1.00 15.11 284 VAL A CA 1
ATOM 2279 C C . VAL A 1 284 ? 27.077 27.183 21.675 1.00 14.21 284 VAL A C 1
ATOM 2280 O O . VAL A 1 284 ? 27.370 28.342 21.943 1.00 17.50 284 VAL A O 1
ATOM 2284 N N . ARG A 1 285 ? 26.757 26.286 22.595 1.00 13.92 285 ARG A N 1
ATOM 2285 C CA . ARG A 1 285 ? 26.800 26.567 24.030 1.00 15.45 285 ARG A CA 1
ATOM 2286 C C . ARG A 1 285 ? 26.998 25.252 24.753 1.00 16.34 285 ARG A C 1
ATOM 2287 O O . ARG A 1 285 ? 26.296 24.295 24.484 1.00 14.07 285 ARG A O 1
ATOM 2295 N N A ASN A 1 286 ? 27.950 25.242 25.691 0.50 17.38 286 ASN A N 1
ATOM 2296 N N B ASN A 1 286 ? 27.988 25.193 25.642 0.50 16.30 286 ASN A N 1
ATOM 2297 C CA A ASN A 1 286 ? 28.264 24.094 26.543 0.50 19.55 286 ASN A CA 1
ATOM 2298 C CA B ASN A 1 286 ? 28.331 23.946 26.299 0.50 16.06 286 ASN A CA 1
ATOM 2299 C C A ASN A 1 286 ? 27.031 23.375 27.047 0.50 15.06 286 ASN A C 1
ATOM 2300 C C B ASN A 1 286 ? 27.132 23.366 27.031 0.50 13.42 286 ASN A C 1
ATOM 2301 O O A ASN A 1 286 ? 26.075 24.026 27.485 0.50 17.46 286 ASN A O 1
ATOM 2302 O O B ASN A 1 286 ? 26.336 24.102 27.627 0.50 15.53 286 ASN A O 1
ATOM 2311 N N . ILE A 1 287 ? 27.048 22.044 27.012 1.00 14.19 287 ILE A N 1
ATOM 2312 C CA . ILE A 1 287 ? 26.001 21.264 27.660 1.00 14.78 287 ILE A CA 1
ATOM 2313 C C . ILE A 1 287 ? 26.439 20.938 29.095 1.00 16.52 287 ILE A C 1
ATOM 2314 O O . ILE A 1 287 ? 27.365 20.134 29.299 1.00 16.66 287 ILE A O 1
ATOM 2319 N N . PRO A 1 288 ? 25.793 21.549 30.107 1.00 15.04 288 PRO A N 1
ATOM 2320 C CA . PRO A 1 288 ? 26.166 21.180 31.482 1.00 16.29 288 PRO A CA 1
ATOM 2321 C C . PRO A 1 288 ? 25.621 19.816 31.850 1.00 14.34 288 PRO A C 1
ATOM 2322 O O . PRO A 1 288 ? 24.710 19.283 31.200 1.00 13.08 288 PRO A O 1
ATOM 2326 N N . LYS A 1 289 ? 26.157 19.250 32.917 1.00 15.70 289 LYS A N 1
ATOM 2327 C CA . LYS A 1 289 ? 25.722 17.942 33.369 1.00 14.66 289 LYS A CA 1
ATOM 2328 C C . LYS A 1 289 ? 24.193 17.870 33.543 1.00 13.07 289 LYS A C 1
ATOM 2329 O O . LYS A 1 289 ? 23.583 16.861 33.172 1.00 14.57 289 LYS A O 1
ATOM 2335 N N . SER A 1 290 ? 23.599 18.919 34.132 1.00 13.64 290 SER A N 1
ATOM 2336 C CA . SER A 1 290 ? 22.174 18.902 34.401 1.00 14.93 290 SER A CA 1
ATOM 2337 C C . SER A 1 290 ? 21.349 18.864 33.106 1.00 12.67 290 SER A C 1
ATOM 2338 O O . SER A 1 290 ? 20.252 18.343 33.109 1.00 13.19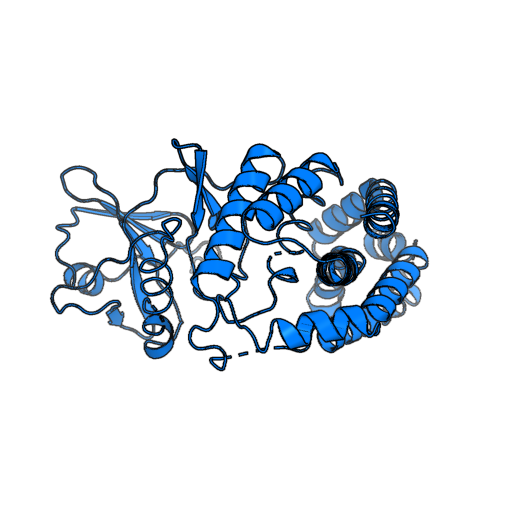 290 SER A O 1
ATOM 2341 N N . GLU A 1 291 ? 21.870 19.460 32.030 1.00 12.93 291 GLU A N 1
ATOM 2342 C CA . GLU A 1 291 ? 21.176 19.413 30.726 1.00 12.10 291 GLU A CA 1
ATOM 2343 C C . GLU A 1 291 ? 21.231 18.008 30.166 1.00 10.09 291 GLU A C 1
ATOM 2344 O O . GLU A 1 291 ? 20.236 17.507 29.626 1.00 11.83 291 GLU A O 1
ATOM 2350 N N . TYR A 1 292 ? 22.391 17.368 30.256 1.00 11.29 292 TYR A N 1
ATOM 2351 C CA . TYR A 1 292 ? 22.479 15.958 29.870 1.00 11.90 292 TYR A CA 1
ATOM 2352 C C . TYR A 1 292 ? 21.456 15.143 30.639 1.00 11.78 292 TYR A C 1
ATOM 2353 O O . TYR A 1 292 ? 20.823 14.248 30.119 1.00 12.01 292 TYR A O 1
ATOM 2362 N N . ARG A 1 293 ? 21.352 15.411 31.946 1.00 11.86 293 ARG A N 1
ATOM 2363 C CA . ARG A 1 293 ? 20.449 14.601 32.776 1.00 13.29 293 ARG A CA 1
ATOM 2364 C C . ARG A 1 293 ? 18.982 14.815 32.410 1.00 10.69 293 ARG A C 1
ATOM 2365 O O . ARG A 1 293 ? 18.198 13.874 32.446 1.00 12.39 293 ARG A O 1
ATOM 2373 N N . ALA A 1 294 ? 18.613 16.051 32.076 1.00 11.62 294 ALA A N 1
ATOM 2374 C CA . ALA A 1 294 ? 17.262 16.319 31.580 1.00 12.51 294 ALA A CA 1
ATOM 2375 C C . ALA A 1 294 ? 16.978 15.550 30.279 1.00 11.26 294 ALA A C 1
ATOM 2376 O O . ALA A 1 294 ? 15.909 14.982 30.106 1.00 12.86 294 ALA A O 1
ATOM 2378 N N . VAL A 1 295 ? 17.950 15.544 29.365 1.00 10.88 295 VAL A N 1
ATOM 2379 C CA . VAL A 1 295 ? 17.829 14.781 28.128 1.00 10.49 295 VAL A CA 1
ATOM 2380 C C . VAL A 1 295 ? 17.700 13.285 28.454 1.00 10.88 295 VAL A C 1
ATOM 2381 O O . VAL A 1 295 ? 16.860 12.603 27.888 1.00 12.60 295 VAL A O 1
ATOM 2385 N N . GLU A 1 296 ? 18.510 12.779 29.400 1.00 11.52 296 GLU A N 1
ATOM 2386 C CA . GLU A 1 296 ? 18.382 11.388 29.777 1.00 11.67 296 GLU A CA 1
ATOM 2387 C C . GLU A 1 296 ? 16.993 11.055 30.344 1.00 12.36 296 GLU A C 1
ATOM 2388 O O . GLU A 1 296 ? 16.454 9.977 30.080 1.00 13.45 296 GLU A O 1
ATOM 2394 N N . ALA A 1 297 ? 16.435 11.961 31.145 1.00 12.03 297 ALA A N 1
ATOM 2395 C CA . ALA A 1 297 ? 15.106 11.738 31.711 1.00 13.84 297 ALA A CA 1
ATOM 2396 C C . ALA A 1 297 ? 14.074 11.513 30.607 1.00 13.01 297 ALA A C 1
ATOM 2397 O O . ALA A 1 297 ? 13.230 10.599 30.660 1.00 13.48 297 ALA A O 1
ATOM 2399 N N . ILE A 1 298 ? 14.174 12.345 29.574 1.00 12.38 298 ILE A N 1
ATOM 2400 C CA . ILE A 1 298 ? 13.241 12.248 28.473 1.00 11.54 298 ILE A CA 1
ATOM 2401 C C . ILE A 1 298 ? 13.486 10.951 27.682 1.00 11.79 298 ILE A C 1
ATOM 2402 O O . ILE A 1 298 ? 12.549 10.203 27.419 1.00 12.50 298 ILE A O 1
ATOM 2407 N N . LEU A 1 299 ? 14.734 10.705 27.272 1.00 10.84 299 LEU A N 1
ATOM 2408 C CA . LEU A 1 299 ? 15.038 9.500 26.503 1.00 12.71 299 LEU A CA 1
ATOM 2409 C C . LEU A 1 299 ? 14.784 8.182 27.206 1.00 12.65 299 LEU A C 1
ATOM 2410 O O . LEU A 1 299 ? 14.413 7.195 26.573 1.00 12.45 299 LEU A O 1
ATOM 2415 N N . ARG A 1 300 ? 14.963 8.164 28.529 1.00 12.30 300 ARG A N 1
ATOM 2416 C CA . ARG A 1 300 ? 14.776 6.935 29.267 1.00 11.99 300 ARG A CA 1
ATOM 2417 C C . ARG A 1 300 ? 13.314 6.502 29.271 1.00 10.15 300 ARG A C 1
ATOM 2418 O O . ARG A 1 300 ? 13.017 5.310 29.345 1.00 12.43 300 ARG A O 1
ATOM 2426 N N . PHE A 1 301 ? 12.397 7.461 29.220 1.00 10.82 301 PHE A N 1
ATOM 2427 C CA . PHE A 1 301 ? 10.974 7.105 29.258 1.00 10.83 301 PHE A CA 1
ATOM 2428 C C . PHE A 1 301 ? 10.621 6.267 28.022 1.00 10.03 301 PHE A C 1
ATOM 2429 O O . PHE A 1 301 ? 11.056 6.629 26.920 1.00 11.64 301 PHE A O 1
ATOM 2437 N N . PRO A 1 302 ? 9.841 5.189 28.179 1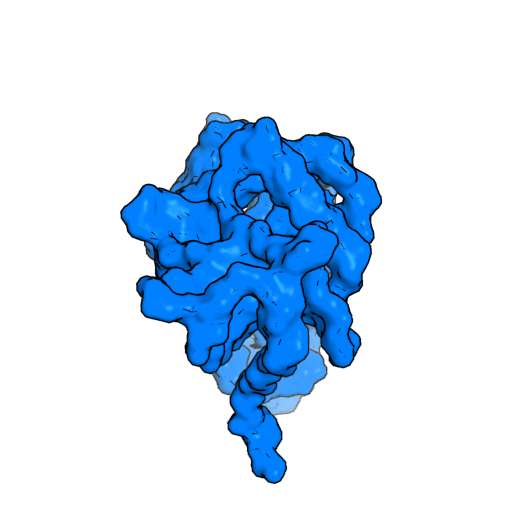.00 10.59 302 PRO A N 1
ATOM 2438 C CA . PRO A 1 302 ? 9.433 4.354 27.035 1.00 12.04 302 PRO A CA 1
ATOM 2439 C C . PRO A 1 302 ? 8.288 4.994 26.225 1.00 12.68 302 PRO A C 1
ATOM 2440 O O . PRO A 1 302 ? 7.144 4.540 26.230 1.00 12.19 302 PRO A O 1
ATOM 2444 N N . TYR A 1 303 ? 8.637 6.082 25.568 1.00 11.70 303 TYR A N 1
ATOM 2445 C CA . TYR A 1 303 ? 7.687 6.904 24.852 1.00 12.08 303 TYR A CA 1
ATOM 2446 C C . TYR A 1 303 ? 6.994 6.161 23.713 1.00 10.66 303 TYR A C 1
ATOM 2447 O O . TYR A 1 303 ? 5.796 6.262 23.551 1.00 10.66 303 TYR A O 1
ATOM 2456 N N . LEU A 1 304 ? 7.765 5.411 22.937 1.00 11.32 304 LEU A N 1
ATOM 2457 C CA . LEU A 1 304 ? 7.156 4.762 21.779 1.00 11.37 304 LEU A CA 1
ATOM 2458 C C . LEU A 1 304 ? 6.139 3.685 22.191 1.00 11.19 304 LEU A C 1
ATOM 2459 O O . LEU A 1 304 ? 5.019 3.666 21.682 1.00 11.26 304 LEU A O 1
ATOM 2464 N N . PRO A 1 305 ? 6.517 2.773 23.105 1.00 11.33 305 PRO A N 1
ATOM 2465 C CA . PRO A 1 305 ? 5.494 1.839 23.576 1.00 10.65 305 PRO A CA 1
ATOM 2466 C C . PRO A 1 305 ? 4.244 2.531 24.132 1.00 9.67 305 PRO A C 1
ATOM 2467 O O . PRO A 1 305 ? 3.128 2.073 23.883 1.00 10.97 305 PRO A O 1
ATOM 2471 N N . TRP A 1 306 ? 4.431 3.616 24.898 1.00 9.18 306 TRP A N 1
ATOM 2472 C CA . TRP A 1 306 ? 3.293 4.370 25.401 1.00 9.76 306 TRP A CA 1
ATOM 2473 C C . TRP A 1 306 ? 2.435 4.851 24.232 1.00 10.46 306 TRP A C 1
ATOM 2474 O O . TRP A 1 306 ? 1.239 4.669 24.214 1.00 10.30 306 TRP A O 1
ATOM 2485 N N . ARG A 1 307 ? 3.087 5.495 23.278 1.00 9.97 307 ARG A N 1
ATOM 2486 C CA . ARG A 1 307 ? 2.338 6.151 22.184 1.00 10.39 307 ARG A CA 1
ATOM 2487 C C . ARG A 1 307 ? 1.548 5.142 21.325 1.00 10.78 307 ARG A C 1
ATOM 2488 O O . ARG A 1 307 ? 0.378 5.355 21.001 1.00 11.49 307 ARG A O 1
ATOM 2496 N N . ILE A 1 308 ? 2.214 4.050 20.981 1.00 9.68 308 ILE A N 1
ATOM 2497 C CA . ILE A 1 308 ? 1.628 2.999 20.169 1.00 12.02 308 ILE A CA 1
ATOM 2498 C C . ILE A 1 308 ? 0.481 2.300 20.925 1.00 9.91 308 ILE A C 1
ATOM 2499 O O . ILE A 1 308 ? -0.608 2.097 20.399 1.00 10.79 308 ILE A O 1
ATOM 2504 N N . ALA A 1 309 ? 0.722 1.949 22.201 1.00 10.01 309 ALA A N 1
ATOM 2505 C CA . ALA A 1 309 ? -0.357 1.330 22.980 1.00 10.45 309 ALA A CA 1
ATOM 2506 C C . ALA A 1 309 ? -1.534 2.304 23.190 1.00 9.91 309 ALA A C 1
ATOM 2507 O O . ALA A 1 309 ? -2.700 1.901 23.143 1.00 11.01 309 ALA A O 1
ATOM 2509 N N . HIS A 1 310 ? -1.227 3.572 23.424 1.00 9.12 310 HIS A N 1
ATOM 2510 C CA . HIS A 1 310 ? -2.263 4.570 23.590 1.00 10.40 310 HIS A CA 1
ATOM 2511 C C . HIS A 1 310 ? -3.176 4.615 22.378 1.00 10.96 310 HIS A C 1
ATOM 2512 O O . HIS A 1 310 ? -4.396 4.586 22.497 1.00 11.92 310 HIS A O 1
ATOM 2519 N N . ALA A 1 311 ? -2.569 4.663 21.194 1.00 11.07 311 ALA A N 1
ATOM 2520 C CA . ALA A 1 311 ? -3.347 4.642 19.948 1.00 11.00 311 ALA A CA 1
ATOM 2521 C C . ALA A 1 311 ? -4.201 3.382 19.865 1.00 10.46 311 ALA A C 1
ATOM 2522 O O . ALA A 1 311 ? -5.397 3.436 19.563 1.00 12.68 311 ALA A O 1
ATOM 2524 N N . ARG A 1 312 ? -3.595 2.241 20.165 1.00 10.52 312 ARG A N 1
ATOM 2525 C CA . ARG A 1 312 ? -4.296 0.968 20.028 1.00 10.88 312 ARG A CA 1
ATOM 2526 C C . ARG A 1 312 ? -5.538 0.868 20.902 1.00 11.24 312 ARG A C 1
ATOM 2527 O O . ARG A 1 312 ? -6.603 0.471 20.441 1.00 12.45 312 ARG A O 1
ATOM 2535 N N . TYR A 1 313 ? -5.373 1.205 22.181 1.00 11.58 313 TYR A N 1
ATOM 2536 C CA . TYR A 1 313 ? -6.391 0.917 23.168 1.00 10.83 313 TYR A CA 1
ATOM 2537 C C . TYR A 1 313 ? -7.349 2.081 23.410 1.00 12.58 313 TYR A C 1
ATOM 2538 O O . TYR A 1 313 ? -8.482 1.858 23.832 1.00 15.95 313 TYR A O 1
ATOM 2547 N N . HIS A 1 314 ? -6.905 3.316 23.176 1.00 10.21 314 HIS A N 1
ATOM 2548 C CA . HIS A 1 314 ? -7.798 4.465 23.283 1.00 12.31 314 HIS A CA 1
ATOM 2549 C C . HIS A 1 314 ? -8.513 4.782 21.978 1.00 13.32 314 HIS A C 1
ATOM 2550 O O . HIS A 1 314 ? -9.625 5.283 21.995 1.00 13.77 314 HIS A O 1
ATOM 2557 N N . PHE A 1 315 ? -7.838 4.522 20.860 1.00 13.75 315 PHE A N 1
ATOM 2558 C CA . PHE A 1 315 ? -8.382 4.862 19.562 1.00 13.52 315 PHE A CA 1
ATOM 2559 C C . PHE A 1 315 ? -8.891 3.588 18.903 1.00 14.20 315 PHE A C 1
ATOM 2560 O O . PHE A 1 315 ? -10.067 3.255 19.042 1.00 15.77 315 PHE A O 1
ATOM 2568 N N . ALA A 1 316 ? -8.014 2.850 18.230 1.00 13.47 316 ALA A N 1
ATOM 2569 C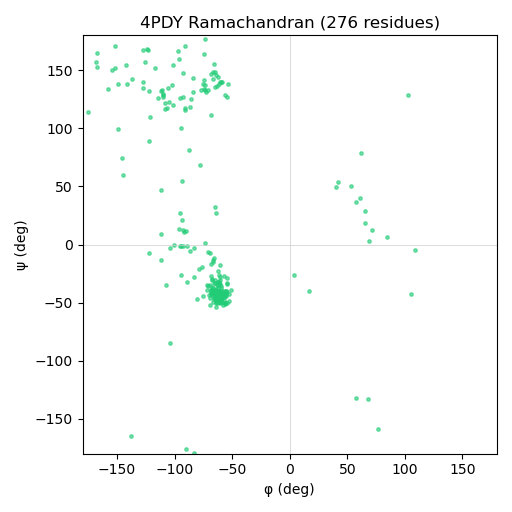 CA . ALA A 1 316 ? -8.386 1.561 17.625 1.00 12.49 316 ALA A CA 1
ATOM 2570 C C . ALA A 1 316 ? -7.119 0.850 17.196 1.00 11.43 316 ALA A C 1
ATOM 2571 O O . ALA A 1 316 ? -6.079 1.484 16.949 1.00 13.06 316 ALA A O 1
ATOM 2573 N N . ALA A 1 317 ? -7.230 -0.463 17.088 1.00 11.93 317 ALA A N 1
ATOM 2574 C CA . ALA A 1 317 ? -6.151 -1.284 16.588 1.00 11.64 317 ALA A CA 1
ATOM 2575 C C . ALA A 1 317 ? -5.823 -0.972 15.134 1.00 12.60 317 ALA A C 1
ATOM 2576 O O . ALA A 1 317 ? -6.701 -0.671 14.319 1.00 15.33 317 ALA A O 1
ATOM 2578 N N . ASP A 1 318 ? -4.539 -1.088 14.831 1.00 12.56 318 ASP A N 1
ATOM 2579 C CA . ASP A 1 318 ? -4.031 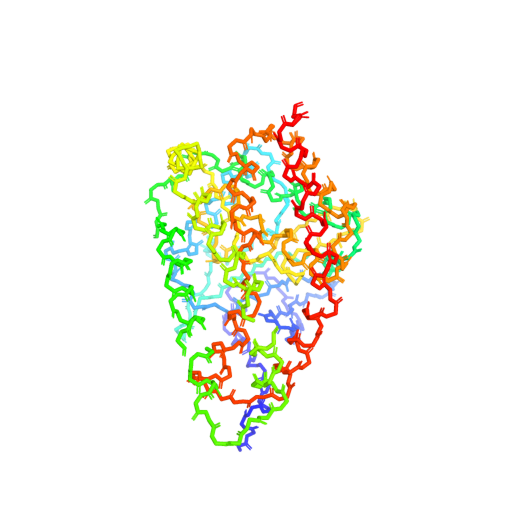-1.001 13.454 1.00 13.75 318 ASP A CA 1
ATOM 2580 C C . ASP A 1 318 ? -2.799 -1.882 13.375 1.00 14.29 318 ASP A C 1
ATOM 2581 O O . ASP A 1 318 ? -1.963 -1.854 14.275 1.00 12.98 318 ASP A O 1
ATOM 2586 N N . PRO A 1 319 ? -2.644 -2.646 12.284 1.00 15.15 319 PRO A N 1
ATOM 2587 C CA . PRO A 1 319 ? -1.481 -3.524 12.171 1.00 14.16 319 PRO A CA 1
ATOM 2588 C C . PRO A 1 319 ? -0.128 -2.791 12.276 1.00 14.68 319 PRO A C 1
ATOM 2589 O O . PRO A 1 319 ? 0.870 -3.390 12.695 1.00 14.01 319 PRO A O 1
ATOM 2593 N N . SER A 1 320 ? -0.086 -1.510 11.904 1.00 14.04 320 SER A N 1
ATOM 2594 C CA . SER A 1 320 ? 1.154 -0.743 12.027 1.00 15.04 320 SER A CA 1
ATOM 2595 C C . SER A 1 320 ? 1.657 -0.655 13.463 1.00 14.28 320 SER A C 1
ATOM 2596 O O . SER A 1 320 ? 2.858 -0.517 13.677 1.00 14.68 320 SER A O 1
ATOM 2599 N N . GLN A 1 321 ? 0.736 -0.730 14.424 1.00 12.68 321 GLN A N 1
ATOM 2600 C CA . GLN A 1 321 ? 1.108 -0.683 15.835 1.00 11.70 321 GLN A CA 1
ATOM 2601 C C . GLN A 1 321 ? 1.925 -1.906 16.209 1.00 11.19 321 GLN A C 1
ATOM 2602 O O . GLN A 1 321 ? 2.883 -1.814 16.975 1.00 11.34 321 GLN A O 1
ATOM 2608 N N . LEU A 1 322 ? 1.535 -3.067 15.714 1.00 11.52 322 LEU A N 1
ATOM 2609 C CA . LEU A 1 322 ? 2.293 -4.289 15.987 1.00 12.60 322 LEU A CA 1
ATOM 2610 C C . LEU A 1 322 ? 3.668 -4.212 15.343 1.00 13.27 322 LEU A C 1
ATOM 2611 O O . LEU A 1 322 ? 4.683 -4.534 15.984 1.00 13.72 322 LEU A O 1
ATOM 2616 N N . ASP A 1 323 ? 3.724 -3.733 14.093 1.00 14.22 323 ASP A N 1
ATOM 2617 C CA . ASP A 1 323 ? 5.025 -3.522 13.424 1.00 14.72 323 ASP A CA 1
ATOM 2618 C C . ASP A 1 323 ? 5.919 -2.655 14.326 1.00 13.95 323 ASP A C 1
ATOM 2619 O O . ASP A 1 323 ? 7.085 -2.978 14.555 1.00 14.31 323 ASP A O 1
ATOM 2624 N N . ALA A 1 324 ? 5.369 -1.543 14.814 1.00 12.38 324 ALA A N 1
ATOM 2625 C CA . ALA A 1 324 ? 6.165 -0.615 15.627 1.00 13.17 324 ALA A CA 1
ATOM 2626 C C . ALA A 1 324 ? 6.635 -1.220 16.955 1.00 12.55 324 ALA A C 1
ATOM 2627 O O . ALA A 1 324 ? 7.786 -1.053 17.334 1.00 13.47 324 ALA A O 1
ATOM 2629 N N . LEU A 1 325 ? 5.747 -1.955 17.626 1.00 11.18 325 LEU A N 1
ATOM 2630 C CA . LEU A 1 325 ? 6.118 -2.560 18.903 1.00 11.93 325 LEU A CA 1
ATOM 2631 C C . LEU A 1 325 ? 7.139 -3.692 18.698 1.00 11.71 325 LEU A C 1
ATOM 2632 O O . LEU A 1 325 ? 8.067 -3.867 19.500 1.00 12.38 325 LEU A O 1
ATOM 2637 N N . GLN A 1 326 ? 7.006 -4.425 17.582 1.00 13.48 326 GLN A N 1
ATOM 2638 C CA . GLN A 1 326 ? 7.975 -5.462 17.241 1.00 12.52 326 GLN A CA 1
ATOM 2639 C C . GLN A 1 326 ? 9.366 -4.859 17.032 1.00 13.58 326 GLN A C 1
ATOM 2640 O O . GLN A 1 326 ? 10.370 -5.390 17.533 1.00 15.15 326 GLN A O 1
ATOM 2646 N N . GLN A 1 327 ? 9.431 -3.750 16.301 1.00 13.87 327 GLN A N 1
ATOM 2647 C CA . GLN A 1 327 ? 10.707 -3.089 16.092 1.00 17.87 327 GLN A CA 1
ATOM 2648 C C . GLN A 1 327 ? 11.296 -2.571 17.399 1.00 15.02 327 GLN A C 1
ATOM 2649 O O . GLN A 1 327 ? 12.505 -2.649 17.595 1.00 15.14 327 GLN A O 1
ATOM 2655 N N . TYR A 1 328 ? 10.452 -2.054 18.293 1.00 13.88 328 TYR A N 1
ATOM 2656 C CA . TYR A 1 328 ? 10.952 -1.599 19.588 1.00 13.38 328 TYR A CA 1
ATOM 2657 C C . TYR A 1 328 ? 11.562 -2.781 20.355 1.00 13.51 328 TYR A C 1
ATOM 2658 O O . TYR A 1 328 ? 12.631 -2.670 20.947 1.00 13.71 328 TYR A O 1
ATOM 2667 N N . ALA A 1 329 ? 10.888 -3.921 20.333 1.00 13.38 329 ALA A N 1
ATOM 2668 C CA . ALA A 1 329 ? 11.376 -5.110 21.017 1.00 14.50 329 ALA A CA 1
ATOM 2669 C C . ALA A 1 329 ? 12.720 -5.570 20.444 1.00 15.37 329 ALA A C 1
ATOM 2670 O O . ALA A 1 329 ? 13.636 -5.922 21.181 1.00 15.71 329 ALA A O 1
ATOM 2672 N N . VAL A 1 330 ? 12.823 -5.567 19.117 1.00 15.66 330 VAL A N 1
ATOM 2673 C CA . VAL A 1 330 ? 14.077 -5.936 18.436 1.00 15.87 330 VAL A CA 1
ATOM 2674 C C . VAL A 1 330 ? 15.246 -5.071 18.900 1.00 15.31 330 VAL A C 1
ATOM 2675 O O . VAL A 1 330 ? 16.350 -5.569 19.136 1.00 16.39 330 VAL A O 1
ATOM 2679 N N . GLN A 1 331 ? 14.987 -3.783 19.041 1.00 14.64 331 GLN A N 1
ATOM 2680 C CA . GLN A 1 331 ? 16.018 -2.813 19.416 1.00 14.39 331 GLN A CA 1
ATOM 2681 C C . GLN A 1 331 ? 16.204 -2.592 20.910 1.00 14.99 331 GLN A C 1
ATOM 2682 O O . GLN A 1 331 ? 17.073 -1.810 21.314 1.00 14.16 331 GLN A O 1
ATOM 2688 N N . ALA A 1 332 ? 15.403 -3.266 21.721 1.00 14.07 332 ALA A N 1
ATOM 2689 C CA . ALA A 1 332 ? 15.339 -2.924 23.139 1.00 13.70 332 ALA A CA 1
ATOM 2690 C C . ALA A 1 332 ? 16.692 -3.062 23.837 1.00 13.13 332 ALA A C 1
ATOM 2691 O O . ALA A 1 332 ? 17.060 -2.200 24.640 1.00 14.28 332 ALA A O 1
ATOM 2693 N N A GLU A 1 333 ? 17.436 -4.127 23.553 0.50 13.30 333 GLU A N 1
ATOM 2694 N N B GLU A 1 333 ? 17.415 -4.136 23.533 0.50 13.87 333 GLU A N 1
ATOM 2695 C CA A GLU A 1 333 ? 18.727 -4.296 24.218 0.50 14.46 333 GLU A CA 1
ATOM 2696 C CA B GLU A 1 333 ? 18.723 -4.370 24.138 0.50 15.75 333 GLU A CA 1
ATOM 2697 C C A GLU A 1 333 ? 19.748 -3.270 23.754 0.50 13.87 333 GLU A C 1
ATOM 2698 C C B GLU A 1 333 ? 19.725 -3.295 23.746 0.50 14.41 333 GLU A C 1
ATOM 2699 O O A GLU A 1 333 ? 20.517 -2.757 24.558 0.50 15.47 333 GLU A O 1
ATOM 2700 O O B GLU A 1 333 ? 20.448 -2.776 24.587 0.50 16.07 333 GLU A O 1
ATOM 2711 N N . LYS A 1 334 ? 19.751 -2.959 22.459 1.00 14.28 334 LYS A N 1
ATOM 2712 C CA . LYS A 1 334 ? 20.628 -1.898 21.951 1.00 14.55 334 LYS A CA 1
ATOM 2713 C C . LYS A 1 334 ? 20.305 -0.539 22.573 1.00 14.43 334 LYS A C 1
ATOM 2714 O O . LYS A 1 334 ? 21.204 0.235 22.899 1.00 14.51 334 LYS A O 1
ATOM 2720 N N . ARG A 1 335 ? 19.018 -0.266 22.748 1.00 12.94 335 ARG A N 1
ATOM 2721 C CA . ARG A 1 335 ? 18.574 0.965 23.408 1.00 12.36 335 ARG A CA 1
ATOM 2722 C C . ARG A 1 335 ? 19.067 1.014 24.867 1.00 12.52 335 ARG A C 1
ATOM 2723 O O . ARG A 1 335 ? 19.600 2.033 25.322 1.00 13.91 335 ARG A O 1
ATOM 2731 N N A GLN A 1 336 ? 18.888 -0.095 25.587 0.50 12.90 336 GLN A N 1
ATOM 2732 N N B GLN A 1 336 ? 18.889 -0.091 25.577 0.50 13.65 336 GLN A N 1
ATOM 2733 C CA A GLN A 1 336 ? 19.383 -0.207 26.967 0.50 12.33 336 GLN A CA 1
ATOM 2734 C CA B GLN A 1 336 ? 19.371 -0.208 26.947 0.50 14.06 336 GLN A CA 1
ATOM 2735 C C A GLN A 1 336 ? 20.886 0.039 27.023 0.50 13.35 336 GLN A C 1
ATOM 2736 C C B GLN A 1 336 ? 20.878 0.032 27.021 0.50 14.21 336 GLN A C 1
ATOM 2737 O O A GLN A 1 336 ? 21.365 0.787 27.868 0.50 14.63 336 GLN A O 1
ATOM 2738 O O B GLN A 1 336 ? 21.350 0.776 27.875 0.50 15.39 336 GLN A O 1
ATOM 2749 N N . ALA A 1 337 ? 21.630 -0.577 26.104 1.00 14.36 337 ALA A N 1
ATOM 2750 C CA . ALA A 1 337 ? 23.092 -0.431 26.067 1.00 15.21 337 ALA A CA 1
ATOM 2751 C C . ALA A 1 337 ? 23.520 1.015 25.822 1.00 14.20 337 ALA A C 1
ATOM 2752 O O . ALA A 1 337 ? 24.468 1.524 26.406 1.00 15.01 337 ALA A O 1
ATOM 2754 N N . PHE A 1 338 ? 22.822 1.674 24.918 1.00 13.92 338 PHE A N 1
ATOM 2755 C CA . PHE A 1 338 ? 23.126 3.057 24.627 1.00 14.01 338 PHE A CA 1
ATOM 2756 C C . PHE A 1 338 ? 22.872 3.952 25.828 1.00 14.09 338 PHE A C 1
ATOM 2757 O O . PHE A 1 338 ? 23.702 4.794 26.175 1.00 13.26 338 PHE A O 1
ATOM 2765 N N . LEU A 1 339 ? 21.706 3.777 26.445 1.00 13.59 339 LEU A N 1
ATOM 2766 C CA . LEU A 1 339 ? 21.357 4.606 27.590 1.00 14.35 339 LEU A CA 1
ATOM 2767 C C . LEU A 1 339 ? 22.296 4.353 28.756 1.00 13.61 339 LEU A C 1
ATOM 2768 O O . LEU A 1 339 ? 22.610 5.278 29.477 1.00 13.17 339 LEU A O 1
ATOM 2773 N N . ALA A 1 340 ? 22.770 3.121 28.890 1.00 13.75 340 ALA A N 1
ATOM 2774 C CA . ALA A 1 340 ? 23.735 2.763 29.925 1.00 12.59 340 ALA A CA 1
ATOM 2775 C C . ALA A 1 340 ? 25.076 3.454 29.745 1.00 14.13 340 ALA A C 1
ATOM 2776 O O . ALA A 1 340 ? 25.659 3.997 30.685 1.00 15.20 340 ALA A O 1
ATOM 2778 N N A SER A 1 341 ? 25.588 3.431 28.520 0.50 14.48 341 SER A N 1
ATOM 2779 N N B SER A 1 341 ? 25.572 3.430 28.515 0.50 14.43 341 SER A N 1
ATOM 2780 C CA A SER A 1 341 ? 26.859 4.085 28.220 0.50 15.13 341 SER A CA 1
ATOM 2781 C CA B SER A 1 341 ? 26.836 4.075 28.185 0.50 15.01 341 SER A CA 1
ATOM 2782 C C A SER A 1 341 ? 26.745 5.605 28.357 0.50 14.04 341 SER A C 1
ATOM 2783 C C B SER A 1 341 ? 26.749 5.596 28.327 0.50 13.80 341 SER A C 1
ATOM 2784 O O A SER A 1 341 ? 27.677 6.246 28.841 0.50 15.66 341 SER A O 1
ATOM 2785 O O B SER A 1 341 ? 27.701 6.228 28.782 0.50 15.35 341 SER A O 1
ATOM 2790 N N . LEU A 1 342 ? 25.610 6.184 27.957 1.00 13.65 342 LEU A N 1
ATOM 2791 C CA . LEU A 1 342 ? 25.414 7.625 28.112 1.00 13.42 342 LEU A CA 1
ATOM 2792 C C . LEU A 1 342 ? 25.397 8.017 29.602 1.00 14.66 342 LEU A C 1
ATOM 2793 O O . LEU A 1 342 ? 25.991 9.010 29.993 1.00 13.12 342 LEU A O 1
ATOM 2798 N N . ARG A 1 343 ? 24.715 7.225 30.414 1.00 13.99 343 ARG A N 1
ATOM 2799 C CA . ARG A 1 343 ? 24.685 7.462 31.860 1.00 14.56 343 ARG A CA 1
ATOM 2800 C C . ARG A 1 343 ? 26.092 7.466 32.451 1.00 15.46 343 ARG A C 1
ATOM 2801 O O . ARG A 1 343 ? 26.441 8.329 33.260 1.00 16.37 343 ARG A O 1
ATOM 2809 N N . GLN A 1 344 ? 26.909 6.513 32.024 1.00 16.66 344 GLN A N 1
ATOM 2810 C CA . GLN A 1 344 ? 28.294 6.473 32.469 1.00 17.16 344 GLN A CA 1
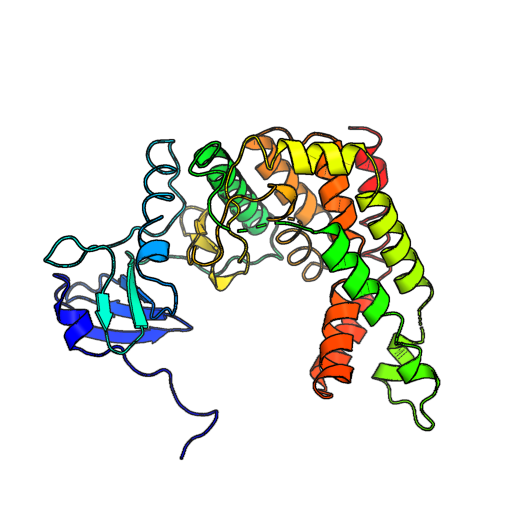ATOM 2811 C C . GLN A 1 344 ? 29.046 7.711 31.992 1.00 17.95 344 GLN A C 1
ATOM 2812 O O . GLN A 1 344 ? 29.812 8.301 32.770 1.00 21.75 344 GLN A O 1
ATOM 2818 N N . GLN A 1 345 ? 28.844 8.093 30.721 1.00 16.64 345 GLN A N 1
ATOM 2819 C CA . GLN A 1 345 ? 29.498 9.282 30.155 1.00 17.53 345 GLN A CA 1
ATOM 2820 C C . GLN A 1 345 ? 29.191 10.528 30.995 1.00 17.18 345 GLN A C 1
ATOM 2821 O O . GLN A 1 345 ? 30.074 11.327 31.295 1.00 22.13 345 GLN A O 1
ATOM 2827 N N . VAL A 1 346 ? 27.926 10.678 31.388 1.00 18.11 346 VAL A N 1
ATOM 2828 C CA . VAL A 1 346 ? 27.486 11.859 32.110 1.00 17.73 346 VAL A CA 1
ATOM 2829 C C . VAL A 1 346 ? 28.114 11.923 33.513 1.00 20.76 346 VAL A C 1
ATOM 2830 O O . VAL A 1 346 ? 28.347 13.007 34.047 1.00 27.32 346 VAL A O 1
ATOM 2834 N N . GLU A 1 347 ? 28.407 10.760 34.084 1.00 23.33 347 GLU A N 1
ATOM 2835 C CA . GLU A 1 347 ? 29.152 10.680 35.343 1.00 28.44 347 GLU A CA 1
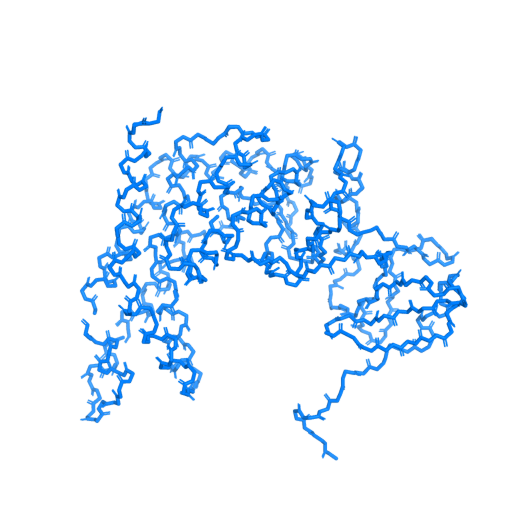ATOM 2836 C C . GLU A 1 347 ? 30.648 11.001 35.233 1.00 31.58 347 GLU A C 1
ATOM 2837 O O . GLU A 1 347 ? 31.269 11.295 36.241 1.00 39.18 347 GLU A O 1
ATOM 2843 N N A HIS A 1 348 ? 31.248 10.924 34.052 0.50 32.50 348 HIS A N 1
ATOM 2844 N N B HIS A 1 348 ? 31.177 10.958 34.002 0.50 31.23 348 HIS A N 1
ATOM 2845 C CA A HIS A 1 348 ? 32.633 11.389 33.903 0.50 31.83 348 HIS A CA 1
ATOM 2846 C CA B HIS A 1 348 ? 32.600 11.183 33.689 0.50 32.01 348 HIS A CA 1
ATOM 2847 C C A HIS A 1 348 ? 32.752 12.362 32.738 0.50 33.51 348 HIS A C 1
ATOM 2848 C C B HIS A 1 348 ? 32.903 12.456 32.861 0.50 35.67 348 HIS A C 1
ATOM 2849 O O A HIS A 1 348 ? 33.422 12.093 31.725 0.50 36.57 348 HIS A O 1
ATOM 2850 O O B HIS A 1 348 ? 33.939 12.495 32.190 0.50 45.40 348 HIS A O 1
ATOM 2863 N N . LEU A 1 349 ? 32.048 13.480 32.882 1.00 36.68 349 LEU A N 1
ATOM 2864 C CA . LEU A 1 349 ? 32.206 14.622 31.963 1.00 38.52 349 LEU A CA 1
ATOM 2865 C C . LEU A 1 349 ? 33.453 15.448 32.298 1.00 49.84 349 LEU A C 1
ATOM 2866 O O . LEU A 1 349 ? 34.384 15.542 31.492 1.00 61.55 349 LEU A O 1
#

InterPro domains:
  IPR002575 Aminoglycoside phosphotransferase [PF01636] (44-267)
  IPR011009 Protein kinase-like domain superfamily [SSF56112] (41-316)
  IPR047175 Spore coat protein S-like [PTHR39179] (25-346)

Foldseek 3Di:
DCPPNDDDDDDDVVFVQQADQQFDDWDDDPQWIWTAHPVRFIKTKHWAQDDLVLLVVLVLVVQLVVVPQDQAFAWGAGPVRRQWDQDPNTTMTMTGDAAFFQQDLQDLLSLLQLLLNQLSQQVSRWPPPLVPDDDVLVVLVVLLVLLVVLVVLVPDPDHDPQNVLSVVPPLLNVLSVVLSVLCVDPLLVVQFVVQSVRWGKGQQPDGRVQWGQHPVSHTHGYDSSVIHTGRSLNVLVSCLVSCLSNLLPCSSVCSNQVSSCVSPNQALSSLSNSLSSLSNPVLLSVLVCCPPVPHDDVVSVVSSVSCVVSVVSSVVNSVVSVVVSVVD

Secondary structure (DSSP, 8-state):
--GGGPPPPPPPHHHHTTSSS-EEEEEEETTEEEEEETT--EEEEEEE---HHHHH--HHHHHHHHTT---BPPEE--TTS-S-EEETTEEEEEEE----EE--TTSHHHHHHHHHHHHHHHHHTBTSSTT----HHHHHHHHHHHHH--HHHHT-SS--HHHHHHH--HHHHHHHHHHHHHHTSHHHHHHHHHHHHHB-EE-----GGGEEEPTTS-EEE---TT-EE--TTT--HHHHHHHHHTTT-HHHHHHHHHHHHHHS---HHHHHHHHHHHHS-HHHHHHHHIIIII---HHHHHHHHHHHHHHHHHHHHHHHHHHHHHT-

B-factor: mean 18.71, std 9.69, range [7.91, 83.71]

Organism: Alicyclobacillus acidocaldarius subsp. acidocaldarius (strain ATCC 27009 / DSM 446 / BCRC 14685 / JCM 5260 / KCTC 1825 / NBRC 15652 / NCIMB 11725 / NRRL B-14509 / 104-IA) (NCBI:txid521098)

Sequence (328 aa):
RLGSRSQAPLIPQAVVSKYDLAIQQRHADGNIEVWTDSKGRRRYAAKRSSSIAPAHCRIVVQCLRRHAQEEQGFTKFARFVTTSSNNAPYVRHGDFTYYVTEEWVSGQQPANFGLPEHVAQTAYTLAQFHEATRSFRTDWKDDVFGLFQARWRDLRRQWLGADRKREKDAFDQLLLSRDELHRDAAESLALFEDRDVIAYLEAERRSSGGWCHLDVIPSNCLYTPQHQVVLIDFELARPAPRALDAHLLRRSSLEERRGNWDGHLAYACFLHFDAVRNNIPKSEYRAVEAILRFPYLPWRIAHARYHFAADPSQLDALQQYAVQAEEKRQQAFLASSLRQQVEHHL

Solvent-accessible surface area: 16441 Å² total

Radius of gyration: 21.8 Å; Cα contacts (8 Å, |Δi|>4): 520; chains: 1; bounding box: 50×60×57 Å